Protein AF-A0A4S4MN84-F1 (afdb_monomer_lite)

Radius of gyration: 28.2 Å; chains: 1; bounding box: 74×82×72 Å

Sequence (275 aa):
MAAKYHCNLIQVYTKDFAFPNPSMNPEIPTVPGQPGLMCDAVTVDVDWTQTRKILVRHAVNQWQYLGNYQAARVRSLAVEEFSSLAQIVKDTWVEYIIDAKWDSYKALHAKIGLHERYGREASEDELNDALAANEQFLLSPEVVLAAFESGQHRRLAQDFPGWVPPPKLSAEGRKAKAEAKAKAKAKAKSKAKAKAKTKPPAPAPAVVKNEVNEDDEYAPLHPPAHRGTRNVAPNDPSEATVGVRRSCRTVKTLRRYIEIGEDGEEYRDEPMEVE

Foldseek 3Di:
DDDDDPPPPPPPPPVQEDEDECLQFVFPDPAAPDDGDDDDPFDDPRPLQDWHFYWYDPDVVDIDTRDTDRGDDDFHQDLVRLVPDDVSNLLVNLVCLLPDPDLRSVLVLLQLQVCVVPVDGDDPVSSVVCVVVVDDRPDDSVSSSVCSNVCVVVVVRPPDPPDDPDPDQPPVSVVVVVVVVVVVVVVVVVVVVVPPPDDDDDDDDDDDDDDDPPDDPDDDDDDDDDDDDDDDDDDDDDDDDDDDDDDDDDDDDDDDDDPPDPDDDDDDDDDDDDD

Structure (mmCIF, N/CA/C/O backbone):
data_AF-A0A4S4MN84-F1
#
_entry.id   AF-A0A4S4MN84-F1
#
loop_
_atom_site.group_PDB
_atom_site.id
_atom_site.type_symbol
_atom_site.label_atom_id
_atom_site.label_alt_id
_atom_site.label_comp_id
_atom_site.label_asym_id
_atom_site.label_entity_id
_atom_site.label_seq_id
_atom_site.pdbx_PDB_ins_code
_atom_site.Cartn_x
_atom_site.Cartn_y
_atom_site.Cartn_z
_atom_site.occupancy
_atom_site.B_iso_or_equiv
_atom_site.auth_seq_id
_atom_site.auth_comp_id
_atom_site.auth_asym_id
_atom_site.auth_atom_id
_atom_site.pdbx_PDB_model_num
ATOM 1 N N . MET A 1 1 ? 13.617 -25.418 13.255 1.00 31.91 1 MET A N 1
ATOM 2 C CA . MET A 1 1 ? 13.394 -24.046 13.761 1.00 31.91 1 MET A CA 1
ATOM 3 C C . MET A 1 1 ? 13.730 -23.083 12.632 1.00 31.91 1 MET A C 1
ATOM 5 O O . MET A 1 1 ? 14.903 -22.944 12.317 1.00 31.91 1 MET A O 1
ATOM 9 N N . ALA A 1 2 ? 12.727 -22.524 11.952 1.00 26.16 2 ALA A N 1
ATOM 10 C CA . ALA A 1 2 ? 12.945 -21.578 10.858 1.00 26.16 2 ALA A CA 1
ATOM 11 C C . ALA A 1 2 ? 13.310 -20.202 11.435 1.00 26.16 2 ALA A C 1
ATOM 13 O O . ALA A 1 2 ? 12.619 -19.700 12.324 1.00 26.16 2 ALA A O 1
ATOM 14 N N . ALA A 1 3 ? 14.413 -19.616 10.971 1.00 23.55 3 ALA A N 1
ATOM 15 C CA . ALA A 1 3 ? 14.821 -18.278 11.370 1.00 23.55 3 ALA A CA 1
ATOM 16 C C . ALA A 1 3 ? 13.809 -17.257 10.826 1.00 23.55 3 ALA A C 1
ATOM 18 O O . ALA A 1 3 ? 13.659 -17.107 9.615 1.00 23.55 3 ALA A O 1
ATOM 19 N N . LYS A 1 4 ? 13.105 -16.556 11.723 1.00 28.23 4 LYS A N 1
ATOM 20 C CA . LYS A 1 4 ? 12.332 -15.360 11.376 1.00 28.23 4 LYS A CA 1
ATOM 21 C C . LYS A 1 4 ? 13.329 -14.241 11.070 1.00 28.23 4 LYS A C 1
ATOM 23 O O . LYS A 1 4 ? 13.980 -13.723 11.975 1.00 28.23 4 LYS A O 1
ATOM 28 N N . TYR A 1 5 ? 13.498 -13.906 9.795 1.00 26.39 5 TYR A N 1
ATOM 29 C CA . TYR A 1 5 ? 14.324 -12.774 9.390 1.00 26.39 5 TYR A CA 1
ATOM 30 C C . TYR A 1 5 ? 13.527 -11.482 9.574 1.00 26.39 5 TYR A C 1
ATOM 32 O O . TYR A 1 5 ? 12.626 -11.183 8.798 1.00 26.39 5 TYR A O 1
ATOM 40 N N . HIS A 1 6 ? 13.884 -10.696 10.588 1.00 27.23 6 HIS A N 1
ATOM 41 C CA . HIS A 1 6 ? 13.460 -9.304 10.679 1.00 27.23 6 HIS A CA 1
ATOM 42 C C . HIS A 1 6 ? 14.305 -8.477 9.703 1.00 27.23 6 HIS A C 1
ATOM 44 O O . HIS A 1 6 ? 15.442 -8.103 9.997 1.00 27.23 6 HIS A O 1
ATOM 50 N N . CYS A 1 7 ? 13.764 -8.206 8.514 1.00 29.08 7 CYS A N 1
ATOM 51 C CA . CYS A 1 7 ? 14.251 -7.109 7.685 1.00 29.08 7 CYS A CA 1
ATOM 52 C C . CYS A 1 7 ? 13.840 -5.804 8.376 1.00 29.08 7 CYS A C 1
ATOM 54 O O . CYS A 1 7 ? 12.733 -5.316 8.175 1.00 29.08 7 CYS A O 1
ATOM 56 N N . ASN A 1 8 ? 14.723 -5.244 9.203 1.00 30.28 8 ASN A N 1
ATOM 57 C CA . ASN A 1 8 ? 14.578 -3.856 9.627 1.00 30.28 8 ASN A CA 1
ATOM 58 C C . ASN A 1 8 ? 14.674 -2.989 8.367 1.00 30.28 8 ASN A C 1
ATOM 60 O O . ASN A 1 8 ? 15.743 -2.892 7.761 1.00 30.28 8 ASN A O 1
ATOM 64 N N . LEU A 1 9 ? 13.539 -2.427 7.946 1.00 35.19 9 LEU A N 1
ATOM 65 C CA . LEU A 1 9 ? 13.470 -1.410 6.906 1.00 35.19 9 LEU A CA 1
ATOM 66 C C . LEU A 1 9 ? 14.395 -0.269 7.352 1.00 35.19 9 LEU A C 1
ATOM 68 O O . LEU A 1 9 ? 14.110 0.417 8.333 1.00 35.19 9 LEU A O 1
ATOM 72 N N . ILE A 1 10 ? 15.527 -0.087 6.674 1.00 29.41 10 ILE A N 1
ATOM 73 C CA . ILE A 1 10 ? 16.305 1.145 6.785 1.00 29.41 10 ILE A CA 1
ATOM 74 C C . ILE A 1 10 ? 15.416 2.232 6.169 1.00 29.41 10 ILE A C 1
ATOM 76 O O . ILE A 1 10 ? 15.403 2.425 4.958 1.00 29.41 10 ILE A O 1
ATOM 80 N N . GLN A 1 11 ? 14.598 2.886 6.995 1.00 40.44 11 GLN A N 1
ATOM 81 C CA . GLN A 1 11 ? 13.857 4.087 6.618 1.00 40.44 11 GLN A CA 1
ATOM 82 C C . GLN A 1 11 ? 14.821 5.268 6.660 1.00 40.44 11 GLN A C 1
ATOM 84 O O . GLN A 1 11 ? 14.781 6.108 7.554 1.00 40.44 11 GLN A O 1
ATOM 89 N N . VAL A 1 12 ? 15.728 5.324 5.688 1.00 38.25 12 VAL A N 1
ATOM 90 C CA . VAL A 1 12 ? 16.281 6.617 5.300 1.00 38.25 12 VAL A CA 1
ATOM 91 C C . VAL A 1 12 ? 15.158 7.279 4.512 1.00 38.25 12 VAL A C 1
ATOM 93 O O . VAL A 1 12 ? 14.769 6.788 3.453 1.00 38.25 12 VAL A O 1
ATOM 96 N N . TYR A 1 13 ? 14.586 8.353 5.056 1.00 50.44 13 TYR A N 1
ATOM 97 C CA . TYR A 1 13 ? 13.579 9.172 4.379 1.00 50.44 13 TYR A CA 1
ATOM 98 C C . TYR A 1 13 ? 14.232 9.971 3.247 1.00 50.44 13 TYR A C 1
ATOM 100 O O . TYR A 1 13 ? 14.277 11.199 3.264 1.00 50.44 13 TYR A O 1
ATOM 108 N N . THR A 1 14 ? 14.772 9.287 2.244 1.00 70.81 14 THR A N 1
ATOM 109 C CA . THR A 1 14 ? 15.099 9.941 0.987 1.00 70.81 14 THR A CA 1
ATOM 110 C C . THR A 1 14 ? 13.775 10.164 0.266 1.00 70.81 14 THR A C 1
ATOM 112 O O . THR A 1 14 ? 13.228 9.229 -0.319 1.00 70.81 14 THR A O 1
ATOM 115 N N . LYS A 1 15 ? 13.239 11.389 0.347 1.00 76.88 15 LYS A N 1
ATOM 116 C CA . LYS A 1 15 ? 11.962 11.798 -0.276 1.00 76.88 15 LYS A CA 1
ATOM 117 C C . LYS A 1 15 ? 11.860 11.412 -1.762 1.00 76.88 15 LYS A C 1
ATOM 119 O O . LYS A 1 15 ? 10.760 11.250 -2.280 1.00 76.88 15 LYS A O 1
ATOM 124 N N . ASP A 1 16 ? 13.004 11.202 -2.410 1.00 89.38 16 ASP A N 1
ATOM 125 C CA . ASP A 1 16 ? 13.115 10.905 -3.833 1.00 89.38 16 ASP A CA 1
ATOM 126 C C . ASP A 1 16 ? 13.125 9.415 -4.191 1.00 89.38 16 ASP A C 1
ATOM 128 O O . ASP A 1 16 ? 13.117 9.108 -5.377 1.00 89.38 16 ASP A O 1
ATOM 132 N N . PHE A 1 17 ? 13.172 8.477 -3.238 1.00 92.00 17 PHE A N 1
ATOM 133 C CA . PHE A 1 17 ? 13.297 7.046 -3.551 1.00 92.00 17 PHE A CA 1
ATOM 134 C C . PHE A 1 17 ? 12.038 6.272 -3.167 1.00 92.00 17 PHE A C 1
ATOM 136 O O . PHE A 1 17 ? 11.470 6.467 -2.095 1.00 92.00 17 PHE A O 1
ATOM 143 N N . ALA A 1 18 ? 11.633 5.342 -4.029 1.00 91.75 18 ALA A N 1
ATOM 144 C CA . ALA A 1 18 ? 10.600 4.361 -3.728 1.00 91.75 18 ALA A CA 1
ATOM 145 C C . ALA A 1 18 ? 11.124 2.939 -3.958 1.00 91.75 18 ALA A C 1
ATOM 147 O O . ALA A 1 18 ? 11.812 2.650 -4.940 1.00 91.75 18 ALA A O 1
ATOM 148 N N . PHE A 1 19 ? 10.767 2.059 -3.021 1.00 93.94 19 PHE A N 1
ATOM 149 C CA . PHE A 1 19 ? 11.276 0.694 -2.905 1.00 93.94 19 PHE A CA 1
ATOM 150 C C . PHE A 1 19 ? 10.129 -0.322 -2.991 1.00 93.94 19 PHE A C 1
ATOM 152 O O . PHE A 1 19 ? 9.821 -0.984 -1.996 1.00 93.94 19 PHE A O 1
ATOM 159 N N . PRO A 1 20 ? 9.427 -0.419 -4.133 1.00 92.69 20 PRO A N 1
ATOM 160 C CA . PRO A 1 20 ? 8.283 -1.308 -4.235 1.00 92.69 20 PRO A CA 1
ATOM 161 C C . PRO A 1 20 ? 8.711 -2.776 -4.099 1.00 92.69 20 PRO A C 1
ATOM 163 O O . PRO A 1 20 ? 9.745 -3.204 -4.620 1.00 92.69 20 PRO A O 1
ATOM 166 N N . ASN A 1 21 ? 7.885 -3.554 -3.401 1.00 91.06 21 ASN A N 1
ATOM 167 C CA . ASN A 1 21 ? 8.078 -4.988 -3.227 1.00 91.06 21 ASN A CA 1
ATOM 168 C C . ASN A 1 21 ? 7.288 -5.762 -4.306 1.00 91.06 21 ASN A C 1
ATOM 170 O O . ASN A 1 21 ? 6.054 -5.690 -4.279 1.00 91.06 21 ASN A O 1
ATOM 174 N N . PRO A 1 22 ? 7.946 -6.521 -5.210 1.00 93.06 22 PRO A N 1
ATOM 175 C CA . PRO A 1 22 ? 7.254 -7.298 -6.243 1.00 93.06 22 PRO A CA 1
ATOM 176 C C . PRO A 1 22 ? 6.250 -8.313 -5.689 1.00 93.06 22 PRO A C 1
ATOM 178 O O . PRO A 1 22 ? 5.241 -8.582 -6.332 1.00 93.06 22 PRO A O 1
ATOM 181 N N . SER A 1 23 ? 6.486 -8.850 -4.485 1.00 91.62 23 SER A N 1
ATOM 182 C CA . SER A 1 23 ? 5.561 -9.799 -3.848 1.00 91.62 23 SER A CA 1
ATOM 183 C C . SER A 1 23 ? 4.226 -9.163 -3.455 1.00 91.62 23 SER A C 1
ATOM 185 O O . SER A 1 23 ? 3.220 -9.856 -3.375 1.00 91.62 23 SER A O 1
ATOM 187 N N . MET A 1 24 ? 4.211 -7.849 -3.215 1.00 90.62 24 MET A N 1
ATOM 188 C CA . MET A 1 24 ? 2.994 -7.090 -2.910 1.00 90.62 24 MET A CA 1
ATOM 189 C C . MET A 1 24 ? 2.412 -6.418 -4.153 1.00 90.62 24 MET A C 1
ATOM 191 O O . MET A 1 24 ? 1.208 -6.225 -4.246 1.00 90.62 24 MET A O 1
ATOM 195 N N . ASN A 1 25 ? 3.258 -6.026 -5.099 1.00 94.06 25 ASN A N 1
ATOM 196 C CA . ASN A 1 25 ? 2.852 -5.281 -6.280 1.00 94.06 25 ASN A CA 1
ATOM 197 C C . ASN A 1 25 ? 3.367 -6.019 -7.520 1.00 94.06 25 ASN A C 1
ATOM 199 O O . ASN A 1 25 ? 4.469 -5.724 -7.984 1.00 94.06 25 ASN A O 1
ATOM 203 N N . PRO A 1 26 ? 2.606 -6.991 -8.055 1.00 94.31 26 PRO A N 1
ATOM 204 C CA . PRO A 1 26 ? 3.069 -7.822 -9.167 1.00 94.31 26 PRO A CA 1
ATOM 205 C C . PRO A 1 26 ? 3.243 -7.033 -10.474 1.00 94.31 26 PRO A C 1
ATOM 207 O O . PRO A 1 26 ? 4.032 -7.419 -11.330 1.00 94.31 26 PRO A O 1
ATOM 210 N N . GLU A 1 27 ? 2.546 -5.903 -10.608 1.00 95.00 27 GLU A N 1
ATOM 211 C CA . GLU A 1 27 ? 2.532 -5.054 -11.806 1.00 95.00 27 GLU A CA 1
ATOM 212 C C . GLU A 1 27 ? 3.582 -3.927 -11.770 1.00 95.00 27 GLU A C 1
ATOM 214 O O . GLU A 1 27 ? 3.462 -2.931 -12.487 1.00 95.00 27 GLU A O 1
ATOM 219 N N . ILE A 1 28 ? 4.611 -4.029 -10.922 1.00 94.88 28 ILE A N 1
ATOM 220 C CA . ILE A 1 28 ? 5.694 -3.035 -10.885 1.00 94.88 28 ILE A CA 1
ATOM 221 C C . ILE A 1 28 ? 6.588 -3.136 -12.129 1.00 94.88 28 ILE A C 1
ATOM 223 O O . ILE A 1 28 ? 6.673 -4.198 -12.754 1.00 94.88 28 ILE A O 1
ATOM 227 N N . PRO A 1 29 ? 7.302 -2.056 -12.503 1.00 96.19 29 PRO A N 1
ATOM 228 C CA . PRO A 1 29 ? 8.256 -2.118 -13.602 1.00 96.19 29 PRO A CA 1
ATOM 229 C C . PRO A 1 29 ? 9.296 -3.216 -13.351 1.00 96.19 29 PRO A C 1
ATOM 231 O O . PRO A 1 29 ? 9.847 -3.308 -12.258 1.00 96.19 29 PRO A O 1
ATOM 234 N N . THR A 1 30 ? 9.594 -4.030 -14.365 1.00 95.38 30 THR A N 1
ATOM 235 C CA . THR A 1 30 ? 10.667 -5.046 -14.295 1.00 95.38 30 THR A CA 1
ATOM 236 C C . THR A 1 30 ? 11.868 -4.677 -15.157 1.00 95.38 30 THR A C 1
ATOM 238 O O . THR A 1 30 ? 12.959 -5.215 -14.980 1.00 95.38 30 THR A O 1
ATOM 241 N N . VAL A 1 31 ? 11.693 -3.732 -16.085 1.00 96.25 31 VAL A N 1
ATOM 242 C CA . VAL A 1 31 ? 12.767 -3.177 -16.911 1.00 96.25 31 VAL A CA 1
ATOM 243 C C . VAL A 1 31 ? 12.720 -1.647 -16.912 1.00 96.25 31 VAL A C 1
ATOM 245 O O . VAL A 1 31 ? 11.634 -1.070 -16.803 1.00 96.25 31 VAL A O 1
ATOM 248 N N . PRO A 1 32 ? 13.866 -0.962 -17.084 1.00 97.25 32 PRO A N 1
ATOM 249 C CA . PRO A 1 32 ? 13.890 0.495 -17.144 1.00 97.25 32 PRO A CA 1
ATOM 250 C C . PRO A 1 32 ? 12.972 1.075 -18.230 1.00 97.25 32 PRO A C 1
ATOM 252 O O . PRO A 1 32 ? 12.987 0.627 -19.381 1.00 97.25 32 PRO A O 1
ATOM 255 N N . GLY A 1 33 ? 12.179 2.083 -17.858 1.00 94.00 33 GLY A N 1
ATOM 256 C CA . GLY A 1 33 ? 11.200 2.754 -18.718 1.00 94.00 33 GLY A CA 1
ATOM 257 C C . GLY A 1 33 ? 9.876 2.004 -18.921 1.00 94.00 33 GLY A C 1
ATOM 258 O O . GLY A 1 33 ? 9.040 2.463 -19.701 1.00 94.00 33 GLY A O 1
ATOM 259 N N . GLN A 1 34 ? 9.665 0.854 -18.272 1.00 95.56 34 GLN A N 1
ATOM 260 C CA . GLN A 1 34 ? 8.376 0.159 -18.294 1.00 95.56 34 GLN A CA 1
ATOM 261 C C . GLN A 1 34 ? 7.403 0.835 -17.316 1.00 95.56 34 GLN A C 1
ATOM 263 O O . GLN A 1 34 ? 7.782 1.058 -16.173 1.00 95.56 34 GLN A O 1
ATOM 268 N N . PRO A 1 35 ? 6.153 1.143 -17.706 1.00 95.75 35 PRO A N 1
ATOM 269 C CA . PRO A 1 35 ? 5.158 1.595 -16.738 1.00 95.75 35 PRO A CA 1
ATOM 270 C C . PRO A 1 35 ? 4.824 0.466 -15.756 1.00 95.75 35 PRO A C 1
ATOM 272 O O . PRO A 1 35 ? 4.914 -0.710 -16.108 1.00 95.75 35 PRO A O 1
ATOM 275 N N . GLY A 1 36 ? 4.389 0.820 -14.554 1.00 94.69 36 GLY A N 1
ATOM 276 C CA . GLY A 1 36 ? 3.904 -0.154 -13.586 1.00 94.69 36 GLY A CA 1
ATOM 277 C C . GLY A 1 36 ? 2.906 0.455 -12.618 1.00 94.69 36 GLY A C 1
ATOM 278 O O . GLY A 1 36 ? 2.721 1.674 -12.592 1.00 94.69 36 GLY A O 1
ATOM 279 N N . LEU A 1 37 ? 2.254 -0.410 -11.851 1.00 94.00 37 LEU A N 1
ATOM 280 C CA . LEU A 1 37 ? 1.257 -0.040 -10.858 1.00 94.00 37 LEU A CA 1
ATOM 281 C C . LEU A 1 37 ? 1.803 -0.316 -9.457 1.00 94.00 37 LEU A C 1
ATOM 283 O O . LEU A 1 37 ? 2.294 -1.406 -9.168 1.00 94.00 37 LEU A O 1
ATOM 287 N N . MET A 1 38 ? 1.697 0.686 -8.590 1.00 92.38 38 MET A N 1
ATOM 288 C CA . MET A 1 38 ? 1.972 0.562 -7.165 1.00 92.38 38 MET A CA 1
ATOM 289 C C . MET A 1 38 ? 0.662 0.817 -6.433 1.00 92.38 38 MET A C 1
ATOM 291 O O . MET A 1 38 ? 0.110 1.913 -6.511 1.00 92.38 38 MET A O 1
ATOM 295 N N . CYS A 1 39 ? 0.148 -0.219 -5.789 1.00 91.56 39 CYS A N 1
ATOM 296 C CA . CYS A 1 39 ? -1.063 -0.153 -4.999 1.00 91.56 39 CYS A CA 1
ATOM 297 C C . CYS A 1 39 ? -0.677 0.114 -3.536 1.00 91.56 39 CYS A C 1
ATOM 299 O O . CYS A 1 39 ? 0.300 -0.441 -3.030 1.00 91.56 39 CYS A O 1
ATOM 301 N N . ASP A 1 40 ? -1.454 0.963 -2.871 1.00 90.50 40 ASP A N 1
ATOM 302 C CA . ASP A 1 40 ? -1.351 1.239 -1.438 1.00 90.50 40 ASP A CA 1
ATOM 303 C C . ASP A 1 40 ? -2.743 1.083 -0.816 1.00 90.50 40 ASP A C 1
ATOM 305 O O . ASP A 1 40 ? -3.756 1.351 -1.472 1.00 90.50 40 ASP A O 1
ATOM 309 N N . ALA A 1 41 ? -2.794 0.620 0.429 1.00 90.25 41 ALA A N 1
ATOM 310 C CA . ALA A 1 41 ? -4.033 0.480 1.183 1.00 90.25 41 ALA A CA 1
ATOM 311 C C . ALA A 1 41 ? -4.523 1.829 1.721 1.00 90.25 41 ALA A C 1
ATOM 313 O O . ALA A 1 41 ? -5.718 1.993 1.975 1.00 90.25 41 ALA A O 1
ATOM 314 N N . VAL A 1 42 ? -3.616 2.798 1.887 1.00 89.19 42 VAL A N 1
ATOM 315 C CA . VAL A 1 42 ? -3.947 4.115 2.426 1.00 89.19 42 VAL A CA 1
ATOM 316 C C . VAL A 1 42 ? -3.572 5.212 1.441 1.00 89.19 42 VAL A C 1
ATOM 318 O O . VAL A 1 42 ? -2.484 5.237 0.873 1.00 89.19 42 VAL A O 1
ATOM 321 N N . THR A 1 43 ? -4.482 6.164 1.248 1.00 81.38 43 THR A N 1
ATOM 322 C CA . THR A 1 43 ? -4.187 7.391 0.512 1.00 81.38 43 THR A CA 1
ATOM 323 C C . THR A 1 43 ? -3.366 8.310 1.402 1.00 81.38 43 THR A C 1
ATOM 325 O O . THR A 1 43 ? -3.893 8.909 2.337 1.00 81.38 43 THR A O 1
ATOM 328 N N . VAL A 1 44 ? -2.072 8.410 1.122 1.00 79.19 44 VAL A N 1
ATOM 329 C CA . VAL A 1 44 ? -1.215 9.448 1.695 1.00 79.19 44 VAL A CA 1
ATOM 330 C C . VAL A 1 44 ? -1.217 10.638 0.740 1.00 79.19 44 VAL A C 1
ATOM 332 O O . VAL A 1 44 ? -1.147 10.442 -0.478 1.00 79.19 44 VAL A O 1
ATOM 335 N N . ASP A 1 45 ? -1.277 11.856 1.283 1.00 79.88 45 ASP A N 1
ATOM 336 C CA . ASP A 1 45 ? -1.076 13.102 0.535 1.00 79.88 45 ASP A CA 1
ATOM 337 C C . ASP A 1 45 ? 0.380 13.191 0.074 1.00 79.88 45 ASP A C 1
ATOM 339 O O . ASP A 1 45 ? 1.247 13.841 0.655 1.00 79.88 45 ASP A O 1
ATOM 343 N N . VAL A 1 46 ? 0.665 12.425 -0.966 1.00 78.69 46 VAL A N 1
ATOM 344 C CA . VAL A 1 46 ? 1.938 12.396 -1.652 1.00 78.69 46 VAL A CA 1
ATOM 345 C C . VAL A 1 46 ? 1.884 13.417 -2.772 1.00 78.69 46 VAL A C 1
ATOM 347 O O . VAL A 1 46 ? 0.942 13.435 -3.561 1.00 78.69 46 VAL A O 1
ATOM 350 N N . ASP A 1 47 ? 2.930 14.232 -2.884 1.00 84.25 47 ASP A N 1
ATOM 351 C CA . ASP A 1 47 ? 3.136 15.036 -4.079 1.00 84.25 47 ASP A CA 1
ATOM 352 C C . ASP A 1 47 ? 3.437 14.116 -5.275 1.00 84.25 47 ASP A C 1
ATOM 354 O O . ASP A 1 47 ? 4.556 13.631 -5.467 1.00 84.25 47 ASP A O 1
ATOM 358 N N . TRP A 1 48 ? 2.398 13.838 -6.063 1.00 80.25 48 TRP A N 1
ATOM 359 C CA . TRP A 1 48 ? 2.475 13.022 -7.275 1.00 80.25 48 TRP A CA 1
ATOM 360 C C . TRP A 1 48 ? 3.221 13.733 -8.414 1.00 80.25 48 TRP A C 1
ATOM 362 O O . TRP A 1 48 ? 3.591 13.090 -9.392 1.00 80.25 48 TRP A O 1
ATOM 372 N N . THR A 1 49 ? 3.475 15.043 -8.313 1.00 85.44 49 THR A N 1
ATOM 373 C CA . THR A 1 49 ? 4.206 15.778 -9.357 1.00 85.44 49 THR A CA 1
ATOM 374 C C . THR A 1 49 ? 5.706 15.488 -9.329 1.00 85.44 49 THR A C 1
ATOM 376 O O . THR A 1 49 ? 6.375 15.604 -10.361 1.00 85.44 49 THR A O 1
ATOM 379 N N . GLN A 1 50 ? 6.228 15.042 -8.183 1.00 89.31 50 GLN A N 1
ATOM 380 C CA . GLN A 1 50 ? 7.644 14.773 -7.995 1.00 89.31 50 GLN A CA 1
ATOM 381 C C . GLN A 1 50 ? 8.084 13.495 -8.720 1.00 89.31 50 GLN A C 1
ATOM 383 O O . GLN A 1 50 ? 7.479 12.425 -8.617 1.00 89.31 50 GLN A O 1
ATOM 388 N N . THR A 1 51 ? 9.202 13.601 -9.436 1.00 94.00 51 THR A N 1
ATOM 389 C CA . THR A 1 51 ? 9.876 12.444 -10.029 1.00 94.00 51 THR A CA 1
ATOM 390 C C . THR A 1 51 ? 10.580 11.639 -8.939 1.00 94.00 51 THR A C 1
ATOM 392 O O . THR A 1 51 ? 11.331 12.199 -8.145 1.00 94.00 51 THR A O 1
ATOM 395 N N . ARG A 1 52 ? 10.370 10.321 -8.915 1.00 93.88 52 ARG A N 1
ATOM 396 C CA . ARG A 1 52 ? 10.940 9.399 -7.925 1.00 93.88 52 ARG A CA 1
ATOM 397 C C . ARG A 1 52 ? 11.875 8.380 -8.568 1.00 93.88 52 ARG A C 1
ATOM 399 O O . ARG A 1 52 ? 11.584 7.825 -9.625 1.00 93.88 52 ARG A O 1
ATOM 406 N N . LYS A 1 53 ? 12.980 8.091 -7.893 1.00 95.81 53 LYS A N 1
ATOM 407 C CA . LYS A 1 53 ? 13.919 7.010 -8.192 1.00 95.81 53 LYS A CA 1
ATOM 408 C C . LYS A 1 53 ? 13.312 5.686 -7.737 1.00 95.81 53 LYS A C 1
ATOM 410 O O . LYS A 1 53 ? 13.077 5.485 -6.547 1.00 95.81 53 LYS A O 1
ATOM 415 N N . ILE A 1 54 ? 13.062 4.779 -8.675 1.00 95.88 54 ILE A N 1
ATOM 416 C CA . ILE A 1 54 ? 12.485 3.463 -8.373 1.00 95.88 54 ILE A CA 1
ATOM 417 C C . ILE A 1 54 ? 13.596 2.424 -8.254 1.00 95.88 54 ILE A C 1
ATOM 419 O O . ILE A 1 54 ? 14.343 2.195 -9.212 1.00 95.88 54 ILE A O 1
ATOM 423 N N . LEU A 1 55 ? 13.688 1.785 -7.085 1.00 96.50 55 LEU A N 1
ATOM 424 C CA . LEU A 1 55 ? 14.573 0.649 -6.836 1.00 96.50 55 LEU A CA 1
ATOM 425 C C . LEU A 1 55 ? 13.730 -0.582 -6.524 1.00 96.50 55 LEU A C 1
ATOM 427 O O . LEU A 1 55 ? 13.077 -0.653 -5.487 1.00 96.50 55 LEU A O 1
ATOM 431 N N . VAL A 1 56 ? 13.764 -1.567 -7.413 1.00 95.44 56 VAL A N 1
ATOM 432 C CA . VAL A 1 56 ? 13.019 -2.817 -7.244 1.00 95.44 56 VAL A CA 1
ATOM 433 C C . VAL A 1 56 ? 13.925 -3.873 -6.638 1.00 95.44 56 VAL A C 1
ATOM 435 O O . VAL A 1 56 ? 15.078 -4.040 -7.042 1.00 95.44 56 VAL A O 1
ATOM 438 N N . ARG A 1 57 ? 13.403 -4.604 -5.657 1.00 94.00 57 ARG A N 1
ATOM 439 C CA . ARG A 1 57 ? 14.103 -5.743 -5.071 1.00 94.00 57 ARG A CA 1
ATOM 440 C C . ARG A 1 57 ? 13.967 -6.964 -5.980 1.00 94.00 57 ARG A C 1
ATOM 442 O O . ARG A 1 57 ? 12.853 -7.407 -6.230 1.00 94.00 57 ARG A O 1
ATOM 449 N N . HIS A 1 58 ? 15.087 -7.542 -6.408 1.00 89.94 58 HIS A N 1
ATOM 450 C CA . HIS A 1 58 ? 15.104 -8.805 -7.164 1.00 89.94 58 HIS A CA 1
ATOM 451 C C . HIS A 1 58 ? 15.353 -10.014 -6.264 1.00 89.94 58 HIS A C 1
ATOM 453 O O . HIS A 1 58 ? 14.770 -11.074 -6.466 1.00 89.94 58 HIS A O 1
ATOM 459 N N . ALA A 1 59 ? 16.207 -9.849 -5.253 1.00 90.12 59 ALA A N 1
ATOM 460 C CA . ALA A 1 59 ? 16.534 -10.893 -4.291 1.00 90.12 59 ALA A CA 1
ATOM 461 C C . ALA A 1 59 ? 16.902 -10.287 -2.928 1.00 90.12 59 ALA A C 1
ATOM 463 O O . ALA A 1 59 ? 16.802 -9.079 -2.687 1.00 90.12 59 ALA A O 1
ATOM 464 N N . VAL A 1 60 ? 17.313 -11.128 -1.980 1.00 88.19 60 VAL A N 1
ATOM 465 C CA . VAL A 1 60 ? 17.860 -10.660 -0.700 1.00 88.19 60 VAL A CA 1
ATOM 466 C C . VAL A 1 60 ? 19.148 -9.874 -0.966 1.00 88.19 60 VAL A C 1
ATOM 468 O O . VAL A 1 60 ? 20.076 -10.395 -1.570 1.00 88.19 60 VAL A O 1
ATOM 471 N N . ASN A 1 61 ? 19.196 -8.615 -0.517 1.00 88.75 61 ASN A N 1
ATOM 472 C CA . ASN A 1 61 ? 20.308 -7.676 -0.735 1.00 88.75 61 ASN A CA 1
ATOM 473 C C . ASN A 1 61 ? 20.622 -7.346 -2.209 1.00 88.75 61 ASN A C 1
ATOM 475 O O . ASN A 1 61 ? 21.691 -6.812 -2.486 1.00 88.75 61 ASN A O 1
ATOM 479 N N . GLN A 1 62 ? 19.710 -7.623 -3.144 1.00 93.81 62 GLN A N 1
ATOM 480 C CA . GLN A 1 62 ? 19.866 -7.246 -4.550 1.00 93.81 62 GLN A CA 1
ATOM 481 C C . GLN A 1 62 ? 18.739 -6.307 -4.964 1.00 93.81 62 GLN A C 1
ATOM 483 O O . GLN A 1 62 ? 17.566 -6.693 -5.005 1.00 93.81 62 GLN A O 1
ATOM 488 N N . TRP A 1 63 ? 19.126 -5.076 -5.277 1.00 95.44 63 TRP A N 1
ATOM 489 C CA . TRP A 1 63 ? 18.240 -4.006 -5.712 1.00 95.44 63 TRP A CA 1
ATOM 490 C C . TRP A 1 63 ? 18.654 -3.548 -7.102 1.00 95.44 63 TRP A C 1
ATOM 492 O O . TRP A 1 63 ? 19.844 -3.399 -7.376 1.00 95.44 63 TRP A O 1
ATOM 502 N N . GLN A 1 64 ? 17.675 -3.311 -7.968 1.00 96.12 64 GLN A N 1
ATOM 503 C CA . GLN A 1 64 ? 17.901 -2.768 -9.297 1.00 96.12 64 GLN A CA 1
ATOM 504 C C . GLN A 1 64 ? 17.257 -1.392 -9.396 1.00 96.12 64 GLN A C 1
ATOM 506 O O . GLN A 1 64 ? 16.053 -1.233 -9.198 1.00 96.12 64 GLN A O 1
ATOM 511 N N . TYR A 1 65 ? 18.065 -0.396 -9.743 1.00 97.12 65 TYR A N 1
ATOM 512 C CA . TYR A 1 65 ? 17.564 0.913 -10.125 1.00 97.12 65 TYR A CA 1
ATOM 513 C C . TYR A 1 65 ? 16.933 0.838 -11.520 1.00 97.12 65 TYR A C 1
ATOM 515 O O . TYR A 1 65 ? 17.589 0.449 -12.489 1.00 97.12 65 TYR A O 1
ATOM 523 N N . LEU A 1 66 ? 15.654 1.197 -11.625 1.00 96.88 66 LEU A N 1
ATOM 524 C CA . LEU A 1 66 ? 14.902 1.141 -12.883 1.00 96.88 66 LEU A CA 1
ATOM 525 C C . LEU A 1 66 ? 14.726 2.505 -13.551 1.00 96.88 66 LEU A C 1
ATOM 527 O O . LEU A 1 66 ? 14.211 2.569 -14.668 1.00 96.88 66 LEU A O 1
ATOM 531 N N . GLY A 1 67 ? 15.145 3.583 -12.891 1.00 97.06 67 GLY A N 1
ATOM 532 C CA . GLY A 1 67 ? 15.080 4.937 -13.421 1.00 97.06 67 GLY A CA 1
ATOM 533 C C . GLY A 1 67 ? 14.259 5.899 -12.570 1.00 97.06 67 GLY A C 1
ATOM 534 O O . GLY A 1 67 ? 13.828 5.594 -11.456 1.00 97.06 67 GLY A O 1
ATOM 535 N N . ASN A 1 68 ? 14.055 7.072 -13.157 1.00 97.12 68 ASN A N 1
ATOM 536 C CA . ASN A 1 68 ? 13.284 8.183 -12.626 1.00 97.12 68 ASN A CA 1
ATOM 537 C C . ASN A 1 68 ? 11.860 8.116 -13.193 1.00 97.12 68 ASN A C 1
ATOM 539 O O . ASN A 1 68 ? 11.681 8.219 -14.407 1.00 97.12 68 ASN A O 1
ATOM 543 N N . TYR A 1 69 ? 10.863 7.934 -12.332 1.00 95.62 69 TYR A N 1
ATOM 544 C CA . TYR A 1 69 ? 9.459 7.795 -12.708 1.00 95.62 69 TYR A CA 1
ATOM 545 C C . TYR A 1 69 ? 8.641 8.953 -12.161 1.00 95.62 69 TYR A C 1
ATOM 547 O O . TYR A 1 69 ? 8.790 9.338 -11.004 1.00 95.62 69 TYR A O 1
ATOM 555 N N . GLN A 1 70 ? 7.734 9.469 -12.982 1.00 94.06 70 GLN A N 1
ATOM 556 C CA . GLN A 1 70 ? 6.662 10.331 -12.512 1.00 94.06 70 GLN A CA 1
ATOM 557 C C . GLN A 1 70 ? 5.482 9.449 -12.110 1.00 94.06 70 GLN A C 1
ATOM 559 O O . GLN A 1 70 ? 5.050 8.594 -12.888 1.00 94.06 70 GLN A O 1
ATOM 564 N N . ALA A 1 71 ? 4.994 9.622 -10.887 1.00 91.31 71 ALA A N 1
ATOM 565 C CA . ALA A 1 71 ? 3.827 8.897 -10.419 1.00 91.31 71 ALA A CA 1
ATOM 566 C C . ALA A 1 71 ? 2.556 9.646 -10.844 1.00 91.31 71 ALA A C 1
ATOM 568 O O . ALA A 1 71 ? 2.524 10.869 -10.899 1.00 91.31 71 ALA A O 1
ATOM 569 N N . ALA A 1 72 ? 1.497 8.913 -11.157 1.00 90.25 72 ALA A N 1
ATOM 570 C CA . ALA A 1 72 ? 0.192 9.492 -11.441 1.00 90.25 72 ALA A CA 1
ATOM 571 C C . ALA A 1 72 ? -0.850 8.723 -10.638 1.00 90.25 72 ALA A C 1
ATOM 573 O O . ALA A 1 72 ? -0.790 7.493 -10.569 1.00 90.25 72 ALA A O 1
ATOM 574 N N . ARG A 1 73 ? -1.805 9.437 -10.033 1.00 88.00 73 ARG A N 1
ATOM 575 C CA . ARG A 1 73 ? -2.913 8.794 -9.328 1.00 88.00 73 ARG A CA 1
ATOM 576 C C . ARG A 1 73 ? -3.793 8.071 -10.347 1.00 88.00 73 ARG A C 1
ATOM 578 O O . ARG A 1 73 ? -4.233 8.654 -11.336 1.00 88.00 73 ARG A O 1
ATOM 585 N N . VAL A 1 74 ? -4.029 6.793 -10.091 1.00 88.69 74 VAL A N 1
ATOM 586 C CA . VAL A 1 74 ? -4.912 5.928 -10.878 1.00 88.69 74 VAL A CA 1
ATOM 587 C C . VAL A 1 74 ? -6.170 5.647 -10.054 1.00 88.69 74 VAL A C 1
ATOM 589 O O . VAL A 1 74 ? -6.183 5.872 -8.841 1.00 88.69 74 VAL A O 1
ATOM 592 N N . ARG A 1 75 ? -7.246 5.185 -10.703 1.00 87.94 75 ARG A N 1
ATOM 593 C CA . ARG A 1 75 ? -8.429 4.698 -9.985 1.00 87.94 75 ARG A CA 1
ATOM 594 C C . ARG A 1 75 ? -8.033 3.596 -9.000 1.00 87.94 75 ARG A C 1
ATOM 596 O O . ARG A 1 75 ? -7.150 2.790 -9.296 1.00 87.94 75 ARG A O 1
ATOM 603 N N . SER A 1 76 ? -8.710 3.537 -7.862 1.00 87.50 76 SER A N 1
ATOM 604 C CA . SER A 1 76 ? -8.521 2.434 -6.924 1.00 87.50 76 SER A CA 1
ATOM 605 C C . SER A 1 76 ? -8.924 1.104 -7.564 1.00 87.50 76 SER A C 1
ATOM 607 O O . SER A 1 76 ? -9.758 1.053 -8.479 1.00 87.50 76 SER A O 1
ATOM 609 N N . LEU A 1 77 ? -8.324 0.029 -7.060 1.00 89.50 77 LEU A N 1
ATOM 610 C CA . LEU A 1 77 ? -8.637 -1.328 -7.479 1.00 89.50 77 LEU A CA 1
ATOM 611 C C . LEU A 1 77 ? -10.116 -1.627 -7.190 1.00 89.50 77 LEU A C 1
ATOM 613 O O . LEU A 1 77 ? -10.620 -1.335 -6.103 1.00 89.50 77 LEU A O 1
ATOM 617 N N . ALA A 1 78 ? -10.831 -2.166 -8.174 1.00 90.56 78 ALA A N 1
ATOM 618 C CA . ALA A 1 78 ? -12.189 -2.639 -7.955 1.00 90.56 78 ALA A CA 1
ATOM 619 C C . ALA A 1 78 ? -12.173 -3.900 -7.080 1.00 90.56 78 ALA A C 1
ATOM 621 O O . ALA A 1 78 ? -11.180 -4.621 -7.033 1.00 90.56 78 ALA A O 1
ATOM 622 N N . VAL A 1 79 ? -13.301 -4.196 -6.433 1.00 92.44 79 VAL A N 1
ATOM 623 C CA . VAL A 1 79 ? -13.452 -5.395 -5.592 1.00 92.44 79 VAL A CA 1
ATOM 624 C C . VAL A 1 79 ? -13.123 -6.661 -6.380 1.00 92.44 79 VAL A C 1
ATOM 626 O O . VAL A 1 79 ? -12.303 -7.457 -5.951 1.00 92.44 79 VAL A O 1
ATOM 629 N N . GLU A 1 80 ? -13.674 -6.789 -7.587 1.00 92.75 80 GLU A N 1
ATOM 630 C CA . GLU A 1 80 ? -13.421 -7.921 -8.485 1.00 92.75 80 GLU A CA 1
ATOM 631 C C . GLU A 1 80 ? -11.940 -8.048 -8.863 1.00 92.75 80 GLU A C 1
ATOM 633 O O . GLU A 1 80 ? -11.398 -9.149 -8.918 1.00 92.75 80 GLU A O 1
ATOM 638 N N . GLU A 1 81 ? -11.267 -6.917 -9.090 1.00 91.94 81 GLU A N 1
ATOM 639 C CA . GLU A 1 81 ? -9.844 -6.901 -9.423 1.00 91.94 81 GLU A CA 1
ATOM 640 C C . GLU A 1 81 ? -8.996 -7.318 -8.220 1.00 91.94 81 GLU A C 1
ATOM 642 O O . GLU A 1 81 ? -8.079 -8.121 -8.381 1.00 91.94 81 GLU A O 1
ATOM 647 N N . PHE A 1 82 ? -9.333 -6.845 -7.016 1.00 93.69 82 PHE A N 1
ATOM 648 C CA . PHE A 1 82 ? -8.686 -7.280 -5.780 1.00 93.69 82 PHE A CA 1
ATOM 649 C C . PHE A 1 82 ? -8.898 -8.777 -5.544 1.00 93.69 82 PHE A C 1
ATOM 651 O O . PHE A 1 82 ? -7.933 -9.505 -5.322 1.00 93.69 82 PHE A O 1
ATOM 658 N N . SER A 1 83 ? -10.133 -9.266 -5.675 1.00 94.06 83 SER A N 1
ATOM 659 C CA . SER A 1 83 ? -10.458 -10.689 -5.547 1.00 94.06 83 SER A CA 1
ATOM 660 C C . SER A 1 83 ? -9.739 -11.556 -6.585 1.00 94.06 83 SER A C 1
ATOM 662 O O . SER A 1 83 ? -9.447 -12.715 -6.298 1.00 94.06 83 SER A O 1
ATOM 664 N N . SER A 1 84 ? -9.421 -11.004 -7.764 1.00 95.06 84 SER A N 1
ATOM 665 C CA . SER A 1 84 ? -8.664 -11.692 -8.818 1.00 95.06 84 SER A CA 1
ATOM 666 C C . SER A 1 84 ? -7.154 -11.782 -8.564 1.00 95.06 84 SER A C 1
ATOM 668 O O . SER A 1 84 ? -6.465 -12.535 -9.258 1.00 95.06 84 SER A O 1
ATOM 670 N N . LEU A 1 85 ? -6.620 -11.041 -7.584 1.00 95.06 85 LEU A N 1
ATOM 671 C CA . LEU A 1 85 ? -5.213 -11.142 -7.204 1.00 95.06 85 LEU A CA 1
ATOM 672 C C . LEU A 1 85 ? -4.903 -12.532 -6.637 1.00 95.06 85 LEU A C 1
ATOM 674 O O . LEU A 1 85 ? -5.722 -13.164 -5.967 1.00 95.06 85 LEU A O 1
ATOM 678 N N . ALA A 1 86 ? -3.675 -12.998 -6.867 1.00 96.25 86 ALA A N 1
ATOM 679 C CA . ALA A 1 86 ? -3.205 -14.251 -6.290 1.00 96.25 86 ALA A CA 1
ATOM 680 C C . ALA A 1 86 ? -3.275 -14.203 -4.754 1.00 96.25 86 ALA A C 1
ATOM 682 O O . ALA A 1 86 ? -2.901 -13.198 -4.148 1.00 96.25 86 ALA A O 1
ATOM 683 N N . GLN A 1 87 ? -3.694 -15.307 -4.123 1.00 96.50 87 GLN A N 1
ATOM 684 C CA . GLN A 1 87 ? -3.890 -15.367 -2.668 1.00 96.50 87 GLN A CA 1
ATOM 685 C C . GLN A 1 87 ? -2.637 -14.944 -1.891 1.00 96.50 87 GLN A C 1
ATOM 687 O O . GLN A 1 87 ? -2.737 -14.144 -0.974 1.00 96.50 87 GLN A O 1
ATOM 692 N N . ILE A 1 88 ? -1.450 -15.353 -2.351 1.00 96.06 88 ILE A N 1
ATOM 693 C CA . ILE A 1 88 ? -0.175 -14.961 -1.736 1.00 96.06 88 ILE A CA 1
ATOM 694 C C . ILE A 1 88 ? 0.036 -13.438 -1.686 1.00 96.06 88 ILE A C 1
ATOM 696 O O . ILE A 1 88 ? 0.605 -12.925 -0.725 1.00 96.06 88 ILE A O 1
ATOM 700 N N . VAL A 1 89 ? -0.437 -12.701 -2.698 1.00 95.69 89 VAL A N 1
ATOM 701 C CA . VAL A 1 89 ? -0.345 -11.234 -2.736 1.00 95.69 89 VAL A CA 1
ATOM 702 C C . VAL A 1 89 ? -1.304 -10.640 -1.708 1.00 95.69 89 VAL A C 1
ATOM 704 O O . VAL A 1 89 ? -0.902 -9.757 -0.954 1.00 95.69 89 VAL A O 1
ATOM 707 N N . LYS A 1 90 ? -2.537 -11.160 -1.639 1.00 96.25 90 LYS A N 1
ATOM 708 C CA . LYS A 1 90 ? -3.551 -10.738 -0.662 1.00 96.25 90 LYS A CA 1
ATOM 709 C C . LYS A 1 90 ? -3.086 -10.991 0.775 1.00 96.25 90 LYS A C 1
ATOM 711 O O . LYS A 1 90 ? -3.150 -10.079 1.591 1.00 96.25 90 LYS A O 1
ATOM 716 N N . ASP A 1 91 ? -2.532 -12.167 1.056 1.00 96.62 91 ASP A N 1
ATOM 717 C CA . ASP A 1 91 ? -2.000 -12.520 2.378 1.00 96.62 91 ASP A CA 1
ATOM 718 C C . ASP A 1 91 ? -0.844 -11.589 2.773 1.00 96.62 91 ASP A C 1
ATOM 720 O O . ASP A 1 91 ? -0.843 -11.026 3.864 1.00 96.62 91 ASP A O 1
ATOM 724 N N . THR A 1 92 ? 0.091 -11.332 1.849 1.00 95.69 92 THR A N 1
ATOM 725 C CA . THR A 1 92 ? 1.210 -10.402 2.094 1.00 95.69 92 THR A CA 1
ATOM 726 C C . THR A 1 92 ? 0.709 -8.981 2.376 1.00 95.69 92 THR A C 1
ATOM 728 O O . THR A 1 92 ? 1.263 -8.275 3.218 1.00 95.69 92 THR A O 1
ATOM 731 N N . TRP A 1 93 ? -0.339 -8.541 1.673 1.00 95.50 93 TRP A N 1
ATOM 732 C CA . TRP A 1 93 ? -0.988 -7.252 1.914 1.00 95.50 93 TRP A CA 1
ATOM 733 C C . TRP A 1 93 ? -1.622 -7.174 3.295 1.00 95.50 93 TRP A C 1
ATOM 735 O O . TRP A 1 93 ? -1.412 -6.196 4.005 1.00 95.50 93 TRP A O 1
ATOM 745 N N . VAL A 1 94 ? -2.375 -8.200 3.678 1.00 96.44 94 VAL A N 1
ATOM 746 C CA . VAL A 1 94 ? -3.036 -8.286 4.981 1.00 96.44 94 VAL A CA 1
ATOM 747 C C . VAL A 1 94 ? -2.013 -8.264 6.115 1.00 96.44 94 VAL A C 1
ATOM 749 O O . VAL A 1 94 ? -2.157 -7.467 7.040 1.00 96.44 94 VAL A O 1
ATOM 752 N N . GLU A 1 95 ? -0.953 -9.073 6.019 1.00 96.19 95 GLU A N 1
ATOM 753 C CA . GLU A 1 95 ? 0.150 -9.074 6.988 1.00 96.19 95 GLU A CA 1
ATOM 754 C C . GLU A 1 95 ? 0.791 -7.687 7.098 1.00 96.19 95 GLU A C 1
ATOM 756 O O . GLU A 1 95 ? 0.948 -7.156 8.196 1.00 96.19 95 GLU A O 1
ATOM 761 N N . TYR A 1 96 ? 1.097 -7.060 5.957 1.00 94.56 96 TYR A N 1
ATOM 762 C CA . TYR A 1 96 ? 1.684 -5.724 5.932 1.00 94.56 96 TYR A CA 1
ATOM 763 C C . TYR A 1 96 ? 0.775 -4.672 6.572 1.00 94.56 96 TYR A C 1
ATOM 765 O O . TYR A 1 96 ? 1.250 -3.849 7.353 1.00 94.56 96 TYR A O 1
ATOM 773 N N . ILE A 1 97 ? -0.524 -4.696 6.258 1.00 94.62 97 ILE A N 1
ATOM 774 C CA . ILE A 1 97 ? -1.504 -3.767 6.822 1.00 94.62 97 ILE A CA 1
ATOM 775 C C . ILE A 1 97 ? -1.543 -3.921 8.339 1.00 94.62 97 ILE A C 1
ATOM 777 O O . ILE A 1 97 ? -1.493 -2.909 9.027 1.00 94.62 97 ILE A O 1
ATOM 781 N N . ILE A 1 98 ? -1.604 -5.147 8.863 1.00 96.00 98 ILE A N 1
ATOM 782 C CA . ILE A 1 98 ? -1.654 -5.413 10.309 1.00 96.00 98 ILE A CA 1
ATOM 783 C C . ILE A 1 98 ? -0.370 -4.949 11.010 1.00 96.00 98 ILE A C 1
ATOM 785 O O . ILE A 1 98 ? -0.434 -4.334 12.074 1.00 96.00 98 ILE A O 1
ATOM 789 N N . ASP A 1 99 ? 0.792 -5.200 10.407 1.00 94.88 99 ASP A N 1
ATOM 790 C CA . ASP A 1 99 ? 2.089 -4.854 10.994 1.00 94.88 99 ASP A CA 1
ATOM 791 C C . ASP A 1 99 ? 2.423 -3.351 10.906 1.00 94.88 99 ASP A C 1
ATOM 793 O O . ASP A 1 99 ? 3.287 -2.856 11.644 1.00 94.88 99 ASP A O 1
ATOM 797 N N . ALA A 1 100 ? 1.767 -2.605 10.013 1.00 92.31 100 ALA A N 1
ATOM 798 C CA . ALA A 1 100 ? 2.016 -1.186 9.801 1.00 92.31 100 ALA A CA 1
ATOM 799 C C . ALA A 1 100 ? 1.557 -0.332 10.998 1.00 92.31 100 ALA A C 1
ATOM 801 O O . ALA A 1 100 ? 0.394 -0.322 11.390 1.00 92.31 100 ALA A O 1
ATOM 802 N N . LYS A 1 101 ? 2.489 0.451 11.559 1.00 91.19 101 LYS A N 1
ATOM 803 C CA . LYS A 1 101 ? 2.267 1.277 12.768 1.00 91.19 101 LYS A CA 1
ATOM 804 C C . LYS A 1 101 ? 2.083 2.772 12.497 1.00 91.19 101 LYS A C 1
ATOM 806 O O . LYS A 1 101 ? 2.085 3.568 13.435 1.00 91.19 101 LYS A O 1
ATOM 811 N N . TRP A 1 102 ? 1.998 3.169 11.231 1.00 90.31 102 TRP A N 1
ATOM 812 C CA . TRP A 1 102 ? 1.842 4.571 10.846 1.00 90.31 102 TRP A CA 1
ATOM 813 C C . TRP A 1 102 ? 0.432 5.077 11.152 1.00 90.31 102 TRP A C 1
ATOM 815 O O . TRP A 1 102 ? -0.526 4.312 11.091 1.00 90.31 102 TRP A O 1
ATOM 825 N N . ASP A 1 103 ? 0.288 6.371 11.441 1.00 90.81 103 ASP A N 1
ATOM 826 C CA . ASP A 1 103 ? -1.007 6.951 11.832 1.00 90.81 103 ASP A CA 1
ATOM 827 C C . ASP A 1 103 ? -2.078 6.800 10.741 1.00 90.81 103 ASP A C 1
ATOM 829 O O . ASP A 1 103 ? -3.245 6.550 11.035 1.00 90.81 103 ASP A O 1
ATOM 833 N N . SER A 1 104 ? -1.666 6.834 9.473 1.00 90.06 104 SER A N 1
ATOM 834 C CA . SER A 1 104 ? -2.538 6.574 8.326 1.00 90.06 104 SER A CA 1
ATOM 835 C C . SER A 1 104 ? -3.115 5.146 8.338 1.00 90.06 104 SER A C 1
ATOM 837 O O . SER A 1 104 ? -4.287 4.943 8.021 1.00 90.06 104 SER A O 1
ATOM 839 N N . TYR A 1 105 ? -2.327 4.164 8.786 1.00 93.06 105 TYR A N 1
ATOM 840 C CA . TYR A 1 105 ? -2.761 2.776 8.959 1.00 93.06 105 TYR A CA 1
ATOM 841 C C . TYR A 1 105 ? -3.596 2.581 10.229 1.00 93.06 105 TYR A C 1
ATOM 843 O O . TYR A 1 105 ? -4.544 1.805 10.195 1.00 93.06 105 TYR A O 1
ATOM 851 N N . LYS A 1 106 ? -3.348 3.340 11.306 1.00 94.38 106 LYS A N 1
ATOM 852 C CA . LYS A 1 106 ? -4.223 3.324 12.495 1.00 94.38 106 LYS A CA 1
ATOM 853 C C . LYS A 1 106 ? -5.650 3.749 12.152 1.00 94.38 106 LYS A C 1
ATOM 855 O O . LYS A 1 106 ? -6.599 3.105 12.586 1.00 94.38 106 LYS A O 1
ATOM 860 N N . ALA A 1 107 ? -5.805 4.792 11.333 1.00 93.56 107 ALA A N 1
ATOM 861 C CA . ALA A 1 107 ? -7.116 5.216 10.844 1.00 93.56 107 ALA A CA 1
ATOM 862 C C . ALA A 1 107 ? -7.792 4.128 9.996 1.00 93.56 107 ALA A C 1
ATOM 864 O O . ALA A 1 107 ? -8.994 3.902 10.131 1.00 93.56 107 ALA A O 1
ATOM 865 N N . LEU A 1 108 ? -7.031 3.419 9.155 1.00 94.56 108 LEU A N 1
ATOM 866 C CA . LEU A 1 108 ? -7.543 2.268 8.409 1.00 94.56 108 LEU A CA 1
ATOM 867 C C . LEU A 1 108 ? -7.987 1.137 9.351 1.00 94.56 108 LEU A C 1
ATOM 869 O O . LEU A 1 108 ? -9.094 0.626 9.199 1.00 94.56 108 LEU A O 1
ATOM 873 N N . HIS A 1 109 ? -7.169 0.780 10.347 1.00 95.62 109 HIS A N 1
ATOM 874 C CA . HIS A 1 109 ? -7.496 -0.261 11.327 1.00 95.62 109 HIS A CA 1
ATOM 875 C C . HIS A 1 109 ? -8.751 0.074 12.124 1.00 95.62 109 HIS A C 1
ATOM 877 O O . HIS A 1 109 ? -9.615 -0.784 12.282 1.00 95.62 109 HIS A O 1
ATOM 883 N N . ALA A 1 110 ? -8.877 1.321 12.576 1.00 95.62 110 ALA A N 1
ATOM 884 C CA . ALA A 1 110 ? -10.051 1.786 13.299 1.00 95.62 110 ALA A CA 1
ATOM 885 C C . ALA A 1 110 ? -11.316 1.692 12.443 1.00 95.62 110 ALA A C 1
ATOM 887 O O . ALA A 1 110 ? -12.331 1.189 12.912 1.00 95.62 110 ALA A O 1
ATOM 888 N N . LYS A 1 111 ? -11.252 2.072 11.160 1.00 94.88 111 LYS A N 1
ATOM 889 C CA . LYS A 1 111 ? -12.394 1.914 10.247 1.00 94.88 111 LYS A CA 1
ATOM 890 C C . LYS A 1 111 ? -12.813 0.449 10.090 1.00 94.88 111 LYS A C 1
ATOM 892 O O . LYS A 1 111 ? -14.002 0.165 10.198 1.00 94.88 111 LYS A O 1
ATOM 897 N N . ILE A 1 112 ? -11.862 -0.465 9.873 1.00 95.75 112 ILE A N 1
ATOM 898 C CA . ILE A 1 112 ? -12.153 -1.907 9.751 1.00 95.75 112 ILE A CA 1
ATOM 899 C C . ILE A 1 112 ? -12.744 -2.443 11.061 1.00 95.75 112 ILE A C 1
ATOM 901 O O . ILE A 1 112 ? -13.774 -3.111 11.053 1.00 95.75 112 ILE A O 1
ATOM 905 N N . GLY A 1 113 ? -12.122 -2.126 12.199 1.00 96.12 113 GLY A N 1
ATOM 906 C CA . GLY A 1 113 ? -12.540 -2.630 13.506 1.00 96.12 113 GLY A CA 1
ATOM 907 C C . GLY A 1 113 ? -13.901 -2.101 13.957 1.00 96.12 113 GLY A C 1
ATOM 908 O O . GLY A 1 113 ? -14.719 -2.867 14.465 1.00 96.12 113 GLY A O 1
ATOM 909 N N . LEU A 1 114 ? -14.181 -0.814 13.739 1.00 95.94 114 LEU A N 1
ATOM 910 C CA . LEU A 1 114 ? -15.495 -0.231 14.020 1.00 95.94 114 LEU A CA 1
ATOM 911 C C . LEU A 1 114 ? -16.569 -0.802 13.092 1.00 95.94 114 LEU A C 1
ATOM 913 O O . LEU A 1 114 ? -17.679 -1.073 13.549 1.00 95.94 114 LEU A O 1
ATOM 917 N N . HIS A 1 115 ? -16.237 -1.037 11.819 1.00 94.94 115 HIS A N 1
ATOM 918 C CA . HIS A 1 115 ? -17.157 -1.686 10.894 1.00 94.94 115 HIS A CA 1
ATOM 919 C C . HIS A 1 115 ? -17.514 -3.102 11.360 1.00 94.94 115 HIS A C 1
ATOM 921 O O . HIS A 1 115 ? -18.692 -3.443 11.414 1.00 94.94 115 HIS A O 1
ATOM 927 N N . GLU A 1 116 ? -16.524 -3.904 11.753 1.00 95.50 116 GLU A N 1
ATOM 928 C CA . GLU A 1 116 ? -16.749 -5.248 12.301 1.00 95.50 116 GLU A CA 1
ATOM 929 C C . GLU A 1 116 ? -17.615 -5.207 13.572 1.00 95.50 116 GLU A C 1
ATOM 931 O O . GLU A 1 116 ? -18.528 -6.012 13.743 1.00 95.50 116 GLU A O 1
ATOM 936 N N . ARG A 1 117 ? -17.384 -4.222 14.452 1.00 95.88 117 ARG A N 1
ATOM 937 C CA . ARG A 1 117 ? -18.126 -4.068 15.712 1.00 95.88 117 ARG A CA 1
ATOM 938 C C . ARG A 1 117 ? -19.581 -3.639 15.512 1.00 95.88 117 ARG A C 1
ATOM 940 O O . ARG A 1 117 ? -20.447 -4.083 16.264 1.00 95.88 117 ARG A O 1
ATOM 947 N N . TYR A 1 118 ? -19.848 -2.746 14.561 1.00 95.44 118 TYR 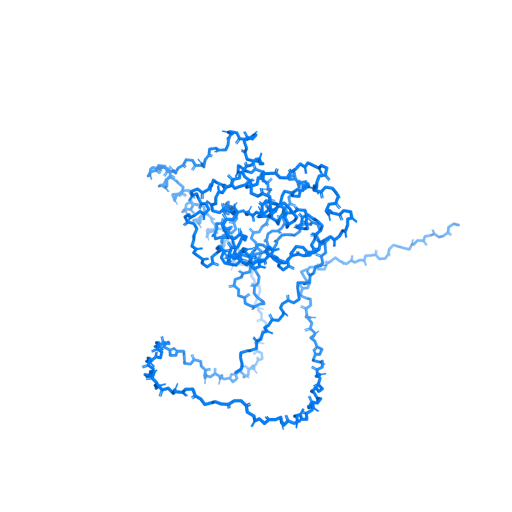A N 1
ATOM 948 C CA . TYR A 1 118 ? -21.178 -2.157 14.365 1.00 95.44 118 TYR A CA 1
ATOM 949 C C . TYR A 1 118 ? -21.972 -2.775 13.211 1.00 95.44 118 TYR A C 1
ATOM 951 O O . TYR A 1 118 ? -23.177 -2.541 13.119 1.00 95.44 118 TYR A O 1
ATOM 959 N N . GLY A 1 119 ? -21.325 -3.526 12.317 1.00 94.69 119 GLY A N 1
ATOM 960 C CA . GLY A 1 119 ? -21.937 -4.040 11.090 1.00 94.69 119 GLY A CA 1
ATOM 961 C C . GLY A 1 119 ? -22.359 -2.941 10.103 1.00 94.69 119 GLY A C 1
ATOM 962 O O . GLY A 1 119 ? -23.215 -3.181 9.253 1.00 94.69 119 GLY A O 1
ATOM 963 N N . ARG A 1 120 ? -21.808 -1.725 10.238 1.00 93.81 120 ARG A N 1
ATOM 964 C CA . ARG A 1 120 ? -22.065 -0.558 9.378 1.00 93.81 120 ARG A CA 1
ATOM 965 C C . ARG A 1 120 ? -20.828 0.328 9.266 1.00 93.81 120 ARG A C 1
ATOM 967 O O . ARG A 1 120 ? -19.901 0.213 10.060 1.00 93.81 120 ARG A O 1
ATOM 974 N N . GLU A 1 121 ? -20.845 1.269 8.326 1.00 91.12 121 GLU A N 1
ATOM 975 C CA . GLU A 1 121 ? -19.812 2.302 8.230 1.00 91.12 121 GLU A CA 1
ATOM 976 C C . GLU A 1 121 ? -19.838 3.210 9.475 1.00 91.12 121 GLU A C 1
ATOM 978 O O . GLU A 1 121 ? -20.901 3.687 9.896 1.00 91.12 121 GLU A O 1
ATOM 983 N N . ALA A 1 122 ? -18.668 3.395 10.091 1.00 93.81 122 ALA A N 1
ATOM 984 C CA . ALA A 1 122 ? -18.490 4.272 11.243 1.00 93.81 122 ALA A CA 1
ATOM 985 C C . ALA A 1 122 ? -18.617 5.742 10.825 1.00 93.81 122 ALA A C 1
ATOM 987 O O . ALA A 1 122 ? -18.172 6.116 9.736 1.00 93.81 122 ALA A O 1
ATOM 988 N N . SER A 1 123 ? -19.212 6.573 11.681 1.00 95.62 123 SER A N 1
ATOM 989 C CA . SER A 1 123 ? -19.221 8.022 11.456 1.00 95.62 123 SER A CA 1
ATOM 990 C C . SER A 1 123 ? -17.822 8.619 11.660 1.00 95.62 123 SER A C 1
ATOM 992 O O . SER A 1 123 ? -16.948 8.006 12.277 1.00 95.62 123 SER A O 1
ATOM 994 N N . GLU A 1 124 ? -17.598 9.829 11.143 1.00 94.81 124 GLU A N 1
ATOM 995 C CA . GLU A 1 124 ? -16.331 10.544 11.356 1.00 94.81 124 GLU A CA 1
ATOM 996 C C . GLU A 1 124 ? -16.078 10.821 12.844 1.00 94.81 124 GLU A C 1
ATOM 998 O O . GLU A 1 124 ? -14.948 10.665 13.298 1.00 94.81 124 GLU A O 1
ATOM 1003 N N . ASP A 1 125 ? -17.125 11.136 13.614 1.00 97.19 125 ASP A N 1
ATOM 1004 C CA . ASP A 1 125 ? -17.033 11.340 15.065 1.00 97.19 125 ASP A CA 1
ATOM 1005 C C . ASP A 1 125 ? -16.632 10.048 15.792 1.00 97.19 125 ASP A C 1
ATOM 1007 O O . ASP A 1 125 ? -15.688 10.057 16.574 1.00 97.19 125 ASP A O 1
ATOM 1011 N N . GLU A 1 126 ? -17.261 8.911 15.462 1.00 97.25 126 GLU A N 1
ATOM 1012 C CA . GLU A 1 126 ? -16.915 7.599 16.036 1.00 97.25 126 GLU A CA 1
ATOM 1013 C C . GLU A 1 126 ? -15.462 7.210 15.730 1.00 97.25 126 GLU A C 1
ATOM 1015 O O . GLU A 1 126 ? -14.766 6.639 16.573 1.00 97.25 126 GLU A O 1
ATOM 1020 N N . LEU A 1 127 ? -14.992 7.522 14.518 1.00 96.06 127 LEU A N 1
ATOM 1021 C CA . LEU A 1 127 ? -13.612 7.283 14.116 1.00 96.06 127 LEU A CA 1
ATOM 1022 C C . LEU A 1 127 ? -12.637 8.192 14.874 1.00 96.06 127 LEU A C 1
ATOM 1024 O O . LEU A 1 127 ? -11.598 7.720 15.333 1.00 96.06 127 LEU A O 1
ATOM 1028 N N . ASN A 1 128 ? -12.958 9.480 15.002 1.00 96.38 128 ASN A N 1
ATOM 1029 C CA . ASN A 1 128 ? -12.134 10.448 15.722 1.00 96.38 128 ASN A CA 1
ATOM 1030 C C . ASN A 1 128 ? -12.050 10.108 17.214 1.00 96.38 128 ASN A C 1
ATOM 1032 O O . ASN A 1 128 ? -10.956 10.148 17.774 1.00 96.38 128 ASN A O 1
ATOM 1036 N N . ASP A 1 129 ? -13.160 9.701 17.829 1.00 97.38 129 ASP A N 1
ATOM 1037 C CA . ASP A 1 129 ? -13.209 9.255 19.223 1.00 97.38 129 ASP A CA 1
ATOM 1038 C C . ASP A 1 129 ? -12.342 8.007 19.436 1.00 97.38 129 ASP A C 1
ATOM 1040 O O . ASP A 1 129 ? -11.529 7.963 20.362 1.00 97.38 129 ASP A O 1
ATOM 1044 N N . ALA A 1 130 ? -12.437 7.020 18.538 1.00 96.50 130 ALA A N 1
ATOM 1045 C CA . ALA A 1 130 ? -11.609 5.814 18.590 1.00 96.50 130 ALA A CA 1
ATOM 1046 C C . ALA A 1 130 ? -10.108 6.119 18.433 1.00 96.50 130 ALA A C 1
ATOM 1048 O O . ALA A 1 130 ? -9.266 5.544 19.133 1.00 96.50 130 ALA A O 1
ATOM 1049 N N . LEU A 1 131 ? -9.760 7.047 17.534 1.00 95.69 131 LEU A N 1
ATOM 1050 C CA . LEU A 1 131 ? -8.383 7.498 17.337 1.00 95.69 131 LEU A CA 1
ATOM 1051 C C . LEU A 1 131 ? -7.863 8.298 18.540 1.00 95.69 131 LEU A C 1
ATOM 1053 O O . LEU A 1 131 ? -6.718 8.097 18.946 1.00 95.69 131 LEU A O 1
ATOM 1057 N N . ALA A 1 132 ? -8.694 9.152 19.144 1.00 95.94 132 ALA A N 1
ATOM 1058 C CA . ALA A 1 132 ? -8.352 9.929 20.335 1.00 95.94 132 ALA A CA 1
ATOM 1059 C C . ALA A 1 132 ? -8.163 9.039 21.574 1.00 95.94 132 ALA A C 1
ATOM 1061 O O . ALA A 1 132 ? -7.254 9.271 22.373 1.00 95.94 132 ALA A O 1
ATOM 1062 N N . ALA A 1 133 ? -8.968 7.982 21.701 1.00 95.81 133 ALA A N 1
ATOM 1063 C CA . ALA A 1 133 ? -8.817 6.959 22.732 1.00 95.81 133 ALA A CA 1
ATOM 1064 C C . ALA A 1 133 ? -7.581 6.062 22.517 1.00 95.81 133 ALA A C 1
ATOM 1066 O O . ALA A 1 133 ? -7.208 5.309 23.420 1.00 95.81 133 ALA A O 1
ATOM 1067 N N . ASN A 1 134 ? -6.927 6.152 21.349 1.00 90.50 134 ASN A N 1
ATOM 1068 C CA . ASN A 1 134 ? -5.812 5.298 20.939 1.00 90.50 134 ASN A CA 1
ATOM 1069 C C . ASN A 1 134 ? -6.155 3.805 21.106 1.00 90.50 134 ASN A C 1
ATOM 1071 O O . ASN A 1 134 ? -5.324 3.004 21.550 1.00 90.50 134 ASN A O 1
ATOM 1075 N N . GLU A 1 135 ? -7.404 3.444 20.784 1.00 90.88 135 GLU A N 1
ATOM 1076 C CA . GLU A 1 135 ? -7.864 2.061 20.830 1.00 90.88 135 GLU A CA 1
ATOM 1077 C C . GLU A 1 135 ? -7.036 1.222 19.852 1.00 90.88 135 GLU A C 1
ATOM 1079 O O . GLU A 1 135 ? -6.955 1.497 18.653 1.00 90.88 135 GLU A O 1
ATOM 1084 N N . GLN A 1 136 ? -6.383 0.184 20.374 1.00 88.50 136 GLN A N 1
ATOM 1085 C CA . GLN A 1 136 ? -5.669 -0.774 19.541 1.00 88.50 136 GLN A CA 1
ATOM 1086 C C . GLN A 1 136 ? -6.669 -1.800 19.019 1.00 88.50 136 GLN A C 1
ATOM 1088 O O . GLN A 1 136 ? -7.072 -2.716 19.735 1.00 88.50 136 GLN A O 1
ATOM 1093 N N . PHE A 1 137 ? -7.060 -1.650 17.757 1.00 90.56 137 PHE A N 1
ATOM 1094 C CA . PHE A 1 137 ? -7.883 -2.636 17.070 1.00 90.56 137 PHE A CA 1
ATOM 1095 C C . PHE A 1 137 ? -7.032 -3.868 16.752 1.00 90.56 137 PHE A C 1
ATOM 1097 O O . PHE A 1 137 ? -6.219 -3.864 15.829 1.00 90.56 137 PHE A O 1
ATOM 1104 N N . LEU A 1 138 ? -7.203 -4.929 17.543 1.00 92.62 138 LEU A N 1
ATOM 1105 C CA . LEU A 1 138 ? -6.600 -6.233 17.273 1.00 92.62 138 LEU A CA 1
ATOM 1106 C C . LEU A 1 138 ? -7.363 -6.904 16.127 1.00 92.62 138 LEU A C 1
ATOM 1108 O O . LEU A 1 138 ? -8.319 -7.644 16.349 1.00 92.62 138 LEU A O 1
ATOM 1112 N N . LEU A 1 139 ? -6.958 -6.605 14.894 1.00 96.12 139 LEU A N 1
ATOM 1113 C CA . LEU A 1 139 ? -7.575 -7.169 13.700 1.00 96.12 139 LEU A CA 1
ATOM 1114 C C . LEU A 1 139 ? -6.997 -8.550 13.382 1.00 96.12 139 LEU A C 1
ATOM 1116 O O . LEU A 1 139 ? -5.783 -8.741 13.311 1.00 96.12 139 LEU A O 1
ATOM 1120 N N . SER A 1 140 ? -7.891 -9.511 13.155 1.00 97.31 140 SER A N 1
ATOM 1121 C CA . SER A 1 140 ? -7.545 -10.798 12.552 1.00 97.31 140 SER A CA 1
ATOM 1122 C C . SER A 1 140 ? -7.221 -10.606 11.060 1.00 97.31 140 SER A C 1
ATOM 1124 O O . SER A 1 140 ? -7.914 -9.826 10.397 1.00 97.31 140 SER A O 1
ATOM 1126 N N . PRO A 1 141 ? -6.243 -11.342 10.495 1.00 97.56 141 PRO A N 1
ATOM 1127 C CA . PRO A 1 141 ? -6.004 -11.383 9.051 1.00 97.56 141 PRO A CA 1
ATOM 1128 C C . PRO A 1 141 ? -7.266 -11.651 8.222 1.00 97.56 141 PRO A C 1
ATOM 1130 O O . PRO A 1 141 ? -7.466 -11.036 7.177 1.00 97.56 141 PRO A O 1
ATOM 1133 N N . GLU A 1 142 ? -8.152 -12.517 8.716 1.00 97.94 142 GLU A N 1
ATOM 1134 C CA . GLU A 1 142 ? -9.401 -12.876 8.037 1.00 97.94 142 GLU A CA 1
ATOM 1135 C C . GLU A 1 142 ? -10.362 -11.684 7.948 1.00 97.94 142 GLU A C 1
ATOM 1137 O O . GLU A 1 142 ? -10.974 -11.466 6.905 1.00 97.94 142 GLU A O 1
ATOM 1142 N N . VAL A 1 143 ? -10.439 -10.869 9.008 1.00 96.88 143 VAL A N 1
ATOM 1143 C CA . VAL A 1 143 ? -11.297 -9.671 9.060 1.00 96.88 143 VAL A CA 1
ATOM 1144 C C . VAL A 1 143 ? -10.794 -8.616 8.079 1.00 96.88 143 VAL A C 1
ATOM 1146 O O . VAL A 1 143 ? -11.580 -8.044 7.326 1.00 96.88 143 VAL A O 1
ATOM 1149 N N . VAL A 1 144 ? -9.477 -8.385 8.034 1.00 96.44 144 VAL A N 1
ATOM 1150 C CA . VAL A 1 144 ? -8.882 -7.448 7.070 1.00 96.44 144 VAL A CA 1
ATOM 1151 C C . VAL A 1 144 ? -9.145 -7.928 5.645 1.00 96.44 144 VAL A C 1
ATOM 1153 O O . VAL A 1 144 ? -9.644 -7.158 4.830 1.00 96.44 144 VAL A O 1
ATOM 1156 N N . LEU A 1 145 ? -8.873 -9.201 5.341 1.00 96.50 145 LEU A N 1
ATOM 1157 C CA . LEU A 1 145 ? -9.101 -9.757 4.007 1.00 96.50 145 LEU A CA 1
ATOM 1158 C C . LEU A 1 145 ? -10.570 -9.619 3.576 1.00 96.50 145 LEU A C 1
ATOM 1160 O O . LEU A 1 145 ? -10.843 -9.109 2.487 1.00 96.50 145 LEU A O 1
ATOM 1164 N N . ALA A 1 146 ? -11.507 -9.997 4.449 1.00 96.00 146 ALA A N 1
ATOM 1165 C CA . ALA A 1 146 ? -12.941 -9.895 4.193 1.00 96.00 146 ALA A CA 1
ATOM 1166 C C . ALA A 1 146 ? -13.398 -8.442 3.969 1.00 96.00 146 ALA A C 1
ATOM 1168 O O . ALA A 1 146 ? -14.249 -8.188 3.112 1.00 96.00 146 ALA A O 1
ATOM 1169 N N . ALA A 1 147 ? -12.814 -7.467 4.671 1.00 95.19 147 ALA A N 1
ATOM 1170 C CA . ALA A 1 147 ? -13.122 -6.049 4.473 1.00 95.19 147 ALA A CA 1
ATOM 1171 C C . ALA A 1 147 ? -12.730 -5.552 3.065 1.00 95.19 147 ALA A C 1
ATOM 1173 O O . ALA A 1 147 ? -13.470 -4.782 2.441 1.00 95.19 147 ALA A O 1
ATOM 1174 N N . PHE A 1 148 ? -11.600 -6.020 2.521 1.00 94.12 148 PHE A N 1
ATOM 1175 C CA . PHE A 1 148 ? -11.191 -5.694 1.148 1.00 94.12 148 PHE A CA 1
ATOM 1176 C C . PHE A 1 148 ? -12.013 -6.452 0.096 1.00 94.12 148 PHE A C 1
ATOM 1178 O O . PHE A 1 148 ? -12.435 -5.849 -0.892 1.00 94.12 148 PHE A O 1
ATOM 1185 N N . GLU A 1 149 ? -12.300 -7.738 0.315 1.00 94.25 149 GLU A N 1
ATOM 1186 C CA . GLU A 1 149 ? -13.091 -8.561 -0.615 1.00 94.25 149 GLU A CA 1
ATOM 1187 C C . GLU A 1 149 ? -14.577 -8.177 -0.658 1.00 94.25 149 GLU A C 1
ATOM 1189 O O . GLU A 1 149 ? -15.230 -8.351 -1.682 1.00 94.25 149 GLU A O 1
ATOM 1194 N N . SER A 1 150 ? -15.120 -7.608 0.416 1.00 92.56 150 SER A N 1
ATOM 1195 C CA . SER A 1 150 ? -16.482 -7.054 0.429 1.00 92.56 150 SER A CA 1
ATOM 1196 C C . SER A 1 150 ? -16.564 -5.645 -0.166 1.00 92.56 150 SER A C 1
ATOM 1198 O O . SER A 1 150 ? -17.655 -5.153 -0.456 1.00 92.56 150 SER A O 1
ATOM 1200 N N . GLY A 1 151 ? -15.424 -4.973 -0.363 1.00 88.00 151 GLY A N 1
ATOM 1201 C CA . GLY A 1 151 ? -15.384 -3.597 -0.848 1.00 88.00 151 GLY A CA 1
ATOM 1202 C C . GLY A 1 151 ? -15.903 -2.565 0.150 1.00 88.00 151 GLY A C 1
ATOM 1203 O O . GLY A 1 151 ? -16.289 -1.473 -0.267 1.00 88.00 151 GLY A O 1
ATOM 1204 N N . GLN A 1 152 ? -15.900 -2.862 1.450 1.00 80.50 152 GLN A N 1
ATOM 1205 C CA . GLN A 1 152 ? -16.339 -1.921 2.491 1.00 80.50 152 GLN A CA 1
ATOM 1206 C C . GLN A 1 152 ? -15.543 -0.601 2.460 1.00 80.50 152 GLN A C 1
ATOM 1208 O O . GLN A 1 152 ? -16.068 0.457 2.792 1.00 80.50 152 GLN A O 1
ATOM 1213 N N . HIS A 1 153 ? -14.313 -0.619 1.938 1.00 66.38 153 HIS A N 1
ATOM 1214 C CA . HIS A 1 153 ? -13.459 0.565 1.778 1.00 66.38 153 HIS A CA 1
ATOM 1215 C C . HIS A 1 153 ? -13.572 1.297 0.429 1.00 66.38 153 HIS A C 1
ATOM 1217 O O . HIS A 1 153 ? -12.774 2.187 0.128 1.00 66.38 153 HIS A O 1
ATOM 1223 N N . ARG A 1 154 ? -14.566 0.976 -0.408 1.00 60.91 154 ARG A N 1
ATOM 1224 C CA . ARG A 1 154 ? -14.647 1.480 -1.793 1.00 60.91 154 ARG A CA 1
ATOM 1225 C C . ARG A 1 154 ? -15.005 2.969 -1.918 1.00 60.91 154 ARG A C 1
ATOM 1227 O O . ARG A 1 154 ? -14.892 3.518 -3.015 1.00 60.91 154 ARG A O 1
ATOM 1234 N N . ARG A 1 155 ? -15.385 3.653 -0.829 1.00 53.00 155 ARG A N 1
ATOM 1235 C CA . ARG A 1 155 ? -15.800 5.071 -0.863 1.00 53.00 155 ARG A CA 1
ATOM 1236 C C . ARG A 1 155 ? -14.719 6.054 -1.328 1.00 53.00 155 ARG A C 1
ATOM 1238 O O . ARG A 1 155 ? -15.069 7.131 -1.780 1.00 53.00 155 ARG A O 1
ATOM 1245 N N . LEU A 1 156 ? -13.438 5.676 -1.345 1.00 44.56 156 LEU A N 1
ATOM 1246 C CA . LEU A 1 156 ? -12.363 6.533 -1.877 1.00 44.56 156 LEU A CA 1
ATOM 1247 C C . LEU A 1 156 ? -12.195 6.463 -3.412 1.00 44.56 156 LEU A C 1
ATOM 1249 O O . LEU A 1 156 ? -11.396 7.210 -3.977 1.00 44.56 156 LEU A O 1
ATOM 1253 N N . ALA A 1 157 ? -12.907 5.555 -4.093 1.00 41.12 157 ALA A N 1
ATOM 1254 C CA . ALA A 1 157 ? -12.707 5.251 -5.514 1.00 41.12 157 ALA A CA 1
ATOM 1255 C C . ALA A 1 157 ? -13.734 5.897 -6.460 1.00 41.12 157 ALA A C 1
ATOM 1257 O O . ALA A 1 157 ? -13.516 5.907 -7.672 1.00 41.12 157 ALA A O 1
ATOM 1258 N N . GLN A 1 158 ? -14.862 6.391 -5.937 1.00 47.00 158 GLN A N 1
ATOM 1259 C CA . GLN A 1 158 ? -15.972 6.878 -6.767 1.00 47.00 158 GLN A CA 1
ATOM 1260 C C . GLN A 1 158 ? -15.685 8.227 -7.454 1.00 47.00 158 GLN A C 1
ATOM 1262 O O . GLN A 1 158 ? -16.360 8.556 -8.426 1.00 47.00 158 GLN A O 1
ATOM 1267 N N . ASP A 1 159 ? -14.624 8.938 -7.062 1.00 43.66 159 ASP A N 1
ATOM 1268 C CA . ASP A 1 159 ? -14.339 10.291 -7.562 1.00 43.66 159 ASP A CA 1
ATOM 1269 C C . ASP A 1 159 ? -13.471 10.356 -8.837 1.00 43.66 159 ASP A C 1
ATOM 1271 O O . ASP A 1 159 ? -13.192 11.446 -9.333 1.00 43.66 159 ASP A O 1
ATOM 1275 N N . PHE A 1 160 ? -13.037 9.225 -9.418 1.00 44.88 160 PHE A N 1
ATOM 1276 C CA . PHE A 1 160 ? -12.115 9.237 -10.574 1.00 44.88 160 PHE A CA 1
ATOM 1277 C C . PHE A 1 160 ? -12.533 8.306 -11.733 1.00 44.88 160 PHE A C 1
ATOM 1279 O O . PHE A 1 160 ? -11.885 7.283 -11.975 1.00 44.88 160 PHE A O 1
ATOM 1286 N N . PRO A 1 161 ? -13.559 8.669 -12.532 1.00 50.38 161 PRO A N 1
ATOM 1287 C CA . PRO A 1 161 ? -14.018 7.884 -13.689 1.00 50.38 161 PRO A CA 1
ATOM 1288 C C . PRO A 1 161 ? -13.068 7.890 -14.911 1.00 50.38 161 PRO A C 1
ATOM 1290 O O . PRO A 1 161 ? -13.379 7.280 -15.930 1.00 50.38 161 PRO A O 1
ATOM 1293 N N . GLY A 1 162 ? -11.921 8.579 -14.855 1.00 47.06 162 GLY A N 1
ATOM 1294 C CA . GLY A 1 162 ? -11.115 8.905 -16.042 1.00 47.06 162 GLY A CA 1
ATOM 1295 C C . GLY A 1 162 ? -9.970 7.954 -16.413 1.00 47.06 162 GLY A C 1
ATOM 1296 O O . GLY A 1 162 ? -9.368 8.144 -17.470 1.00 47.06 162 GLY A O 1
ATOM 1297 N N . TRP A 1 163 ? -9.617 6.955 -15.593 1.00 53.34 163 TRP A N 1
ATOM 1298 C CA . TRP A 1 163 ? -8.499 6.071 -15.951 1.00 53.34 163 TRP A CA 1
ATOM 1299 C C . TRP A 1 163 ? -8.943 4.949 -16.892 1.00 53.34 163 TRP A C 1
ATOM 1301 O O . TRP A 1 163 ? -9.544 3.958 -16.473 1.00 53.34 163 TRP A O 1
ATOM 1311 N N . VAL A 1 164 ? -8.602 5.104 -18.171 1.00 48.34 164 VAL A N 1
ATOM 1312 C CA . VAL A 1 164 ? -8.721 4.056 -19.185 1.00 48.34 164 VAL A CA 1
ATOM 1313 C C . VAL A 1 164 ? -7.382 3.312 -19.242 1.00 48.34 164 VAL A C 1
ATOM 1315 O O . VAL A 1 164 ? -6.360 3.956 -19.502 1.00 48.34 164 VAL A O 1
ATOM 1318 N N . PRO A 1 165 ? -7.338 1.985 -19.008 1.00 50.69 165 PRO A N 1
ATOM 1319 C CA . PRO A 1 165 ? -6.107 1.221 -19.168 1.00 50.69 165 PRO A CA 1
ATOM 1320 C C . PRO A 1 165 ? -5.530 1.466 -20.568 1.00 50.69 165 PRO A C 1
ATOM 1322 O O . PRO A 1 165 ? -6.299 1.512 -21.535 1.00 50.69 165 PRO A O 1
ATOM 1325 N N . PRO A 1 166 ? -4.200 1.632 -20.708 1.00 52.03 166 PRO A N 1
ATOM 1326 C CA . PRO A 1 166 ? -3.597 1.909 -22.001 1.00 52.03 166 PRO A CA 1
ATOM 1327 C C . PRO A 1 166 ? -4.043 0.830 -22.997 1.00 52.03 166 PRO A C 1
ATOM 1329 O O . PRO A 1 166 ? -3.912 -0.364 -22.699 1.00 52.03 166 PRO A O 1
ATOM 1332 N N . PRO A 1 167 ? -4.609 1.221 -24.155 1.00 61.62 167 PRO A N 1
ATOM 1333 C CA . PRO A 1 167 ? -5.184 0.272 -25.090 1.00 61.62 167 PRO A CA 1
ATOM 1334 C C . PRO A 1 167 ? -4.126 -0.762 -25.457 1.00 61.62 167 PRO A C 1
ATOM 1336 O O . PRO A 1 167 ? -2.972 -0.423 -25.744 1.00 61.62 167 PRO A O 1
ATOM 1339 N N . LYS A 1 168 ? -4.509 -2.044 -25.423 1.00 62.53 168 LYS A N 1
ATOM 1340 C CA . LYS A 1 168 ? -3.632 -3.131 -25.860 1.00 62.53 168 LYS A CA 1
ATOM 1341 C C . LYS A 1 168 ? -3.159 -2.774 -27.268 1.00 62.53 168 LYS A C 1
ATOM 1343 O O . LYS A 1 168 ? -3.975 -2.718 -28.183 1.00 62.53 168 LYS A O 1
ATOM 1348 N N . LEU A 1 169 ? -1.857 -2.508 -27.428 1.00 65.62 169 LEU A N 1
ATOM 1349 C CA . LEU A 1 169 ? -1.281 -2.189 -28.736 1.00 65.62 169 LEU A CA 1
ATOM 1350 C C . LEU A 1 169 ? -1.736 -3.263 -29.726 1.00 65.62 169 LEU A C 1
ATOM 1352 O O . LEU A 1 169 ? -1.546 -4.458 -29.453 1.00 65.62 169 LEU A O 1
ATOM 1356 N N . SER A 1 170 ? -2.341 -2.826 -30.833 1.00 82.25 170 SER A N 1
ATOM 1357 C CA . SER A 1 170 ? -2.768 -3.704 -31.922 1.00 82.25 170 SER A CA 1
ATOM 1358 C C . SER A 1 170 ? -1.586 -4.544 -32.410 1.00 82.25 170 SER A C 1
ATOM 1360 O O . SER A 1 170 ? -0.423 -4.191 -32.187 1.00 82.25 170 SER A O 1
ATOM 1362 N N . ALA A 1 171 ? -1.851 -5.669 -33.078 1.00 83.19 171 ALA A N 1
ATOM 1363 C CA . ALA A 1 171 ? -0.787 -6.506 -33.635 1.00 83.19 171 ALA A CA 1
ATOM 1364 C C . ALA A 1 171 ? 0.181 -5.690 -34.522 1.00 83.19 171 ALA A C 1
ATOM 1366 O O . ALA A 1 171 ? 1.398 -5.868 -34.443 1.00 83.19 171 ALA A O 1
ATOM 1367 N N . GLU A 1 172 ? -0.344 -4.716 -35.268 1.00 82.81 172 GLU A N 1
ATOM 1368 C CA . GLU A 1 172 ? 0.437 -3.764 -36.064 1.00 82.81 172 GLU A CA 1
ATOM 1369 C C . GLU A 1 172 ? 1.257 -2.804 -35.195 1.00 82.81 172 GLU A C 1
ATOM 1371 O O . GLU A 1 172 ? 2.450 -2.628 -35.439 1.00 82.81 172 GLU A O 1
ATOM 1376 N N . GLY A 1 173 ? 0.677 -2.257 -34.120 1.00 82.25 173 GLY A N 1
ATOM 1377 C CA . GLY A 1 173 ? 1.400 -1.414 -33.162 1.00 82.25 173 GLY A CA 1
ATOM 1378 C C . GLY A 1 173 ? 2.530 -2.161 -32.445 1.00 82.25 173 GLY A C 1
ATOM 1379 O O . GLY A 1 173 ? 3.612 -1.610 -32.225 1.00 82.25 173 GLY A O 1
ATOM 1380 N N . ARG A 1 174 ? 2.330 -3.449 -32.135 1.00 83.81 174 ARG A N 1
ATOM 1381 C CA . ARG A 1 174 ? 3.379 -4.319 -31.578 1.00 83.81 174 ARG A CA 1
ATOM 1382 C C . ARG A 1 174 ? 4.502 -4.552 -32.588 1.00 83.81 174 ARG A C 1
ATOM 1384 O O . ARG A 1 174 ? 5.669 -4.480 -32.202 1.00 83.81 174 ARG A O 1
ATOM 1391 N N . LYS A 1 175 ? 4.174 -4.759 -33.869 1.00 85.50 175 LYS A N 1
ATOM 1392 C CA . LYS A 1 175 ? 5.159 -4.934 -34.948 1.00 85.50 175 LYS A CA 1
ATOM 1393 C C . LYS A 1 175 ? 5.963 -3.654 -35.199 1.00 85.50 175 LYS A C 1
ATOM 1395 O O . LYS A 1 175 ? 7.189 -3.709 -35.223 1.00 85.50 175 LYS A O 1
ATOM 1400 N N . ALA A 1 176 ? 5.306 -2.495 -35.250 1.00 85.88 176 ALA A N 1
ATOM 1401 C CA . ALA A 1 176 ? 5.969 -1.200 -35.409 1.00 85.88 176 ALA A CA 1
ATOM 1402 C C . ALA A 1 176 ? 6.906 -0.876 -34.231 1.00 85.88 176 ALA A C 1
ATOM 1404 O O . ALA A 1 176 ? 8.046 -0.449 -34.432 1.00 85.88 176 ALA A O 1
ATOM 1405 N N . LYS A 1 177 ? 6.477 -1.147 -32.988 1.00 81.00 177 LYS A N 1
ATOM 1406 C CA . LYS A 1 177 ? 7.320 -0.958 -31.794 1.00 81.00 177 LYS A CA 1
ATOM 1407 C C . LYS A 1 177 ? 8.515 -1.921 -31.780 1.00 81.00 177 LYS A C 1
ATOM 1409 O O . LYS A 1 177 ? 9.611 -1.524 -31.379 1.00 81.00 177 LYS A O 1
ATOM 1414 N N . ALA A 1 178 ? 8.337 -3.158 -32.250 1.00 85.25 178 ALA A N 1
ATOM 1415 C CA . ALA A 1 178 ? 9.426 -4.122 -32.406 1.00 85.25 178 ALA A CA 1
ATOM 1416 C C . ALA A 1 178 ? 10.439 -3.684 -33.483 1.00 85.25 178 ALA A C 1
ATOM 1418 O O . ALA A 1 178 ? 11.645 -3.706 -33.227 1.00 85.25 178 ALA A O 1
ATOM 1419 N N . GLU A 1 179 ? 9.975 -3.203 -34.641 1.00 87.00 179 GLU A N 1
ATOM 1420 C CA . GLU A 1 179 ? 10.837 -2.689 -35.714 1.00 87.00 179 GLU A CA 1
ATOM 1421 C C . GLU A 1 179 ? 11.599 -1.422 -35.305 1.00 87.00 179 GLU A C 1
ATOM 1423 O O . GLU A 1 179 ? 12.798 -1.304 -35.576 1.00 87.00 179 GLU A O 1
ATOM 1428 N N . ALA A 1 180 ? 10.953 -0.493 -34.591 1.00 84.88 180 ALA A N 1
ATOM 1429 C CA . ALA A 1 180 ? 11.612 0.696 -34.051 1.00 84.88 180 ALA A CA 1
ATOM 1430 C C . ALA A 1 180 ? 12.722 0.320 -33.052 1.00 84.88 180 ALA A C 1
ATOM 1432 O O . ALA A 1 180 ? 13.836 0.850 -33.120 1.00 84.88 180 ALA A O 1
ATOM 1433 N N . LYS A 1 181 ? 12.462 -0.662 -32.175 1.00 84.50 181 LYS A N 1
ATOM 1434 C CA . LYS A 1 181 ? 13.454 -1.172 -31.214 1.00 84.50 181 LYS A CA 1
ATOM 1435 C C . LYS A 1 181 ? 14.618 -1.887 -31.915 1.00 84.50 181 LYS A C 1
ATOM 1437 O O . LYS A 1 181 ? 15.766 -1.737 -31.490 1.00 84.50 181 LYS A O 1
ATOM 1442 N N . ALA A 1 182 ? 14.360 -2.610 -33.009 1.00 86.12 182 ALA A N 1
ATOM 1443 C CA . ALA A 1 182 ? 15.398 -3.240 -33.828 1.00 86.12 182 ALA A CA 1
ATOM 1444 C C . ALA A 1 182 ? 16.290 -2.201 -34.538 1.00 86.12 182 ALA A C 1
ATOM 1446 O O . ALA A 1 182 ? 17.519 -2.293 -34.469 1.00 86.12 182 ALA A O 1
ATOM 1447 N N . LYS A 1 183 ? 15.695 -1.159 -35.139 1.00 82.50 183 LYS A N 1
ATOM 1448 C CA . LYS A 1 183 ? 16.431 -0.060 -35.796 1.00 82.50 183 LYS A CA 1
ATOM 1449 C C . LYS A 1 183 ? 17.286 0.744 -34.806 1.00 82.50 183 LYS A C 1
ATOM 1451 O O . LYS A 1 183 ? 18.426 1.089 -35.126 1.00 82.50 183 LYS A O 1
ATOM 1456 N N . ALA A 1 184 ? 16.791 0.984 -33.589 1.00 78.94 184 ALA A N 1
ATOM 1457 C CA . ALA A 1 184 ? 17.559 1.647 -32.531 1.00 78.94 184 ALA A CA 1
ATOM 1458 C C . ALA A 1 184 ? 18.785 0.821 -32.091 1.00 78.94 184 ALA A C 1
ATOM 1460 O O . ALA A 1 184 ? 19.890 1.358 -31.987 1.00 78.94 184 ALA A O 1
ATOM 1461 N N . 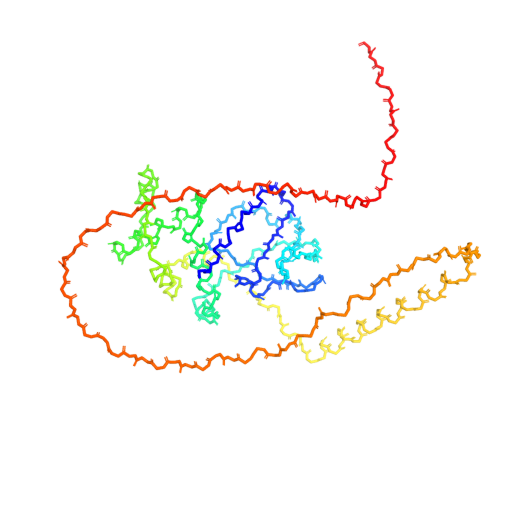LYS A 1 185 ? 18.633 -0.504 -31.922 1.00 75.62 185 LYS A N 1
ATOM 1462 C CA . LYS A 1 185 ? 19.760 -1.401 -31.599 1.00 75.62 185 LYS A CA 1
ATOM 1463 C C . LYS A 1 185 ? 20.808 -1.471 -32.720 1.00 75.62 185 LYS A C 1
ATOM 1465 O O . LYS A 1 185 ? 22.002 -1.535 -32.424 1.00 75.62 185 LYS A O 1
ATOM 1470 N N . ALA A 1 186 ? 20.397 -1.419 -33.990 1.00 76.62 186 ALA A N 1
ATOM 1471 C CA . ALA A 1 186 ? 21.323 -1.412 -35.126 1.00 76.62 186 ALA A CA 1
ATOM 1472 C C . ALA A 1 186 ? 22.191 -0.137 -35.170 1.00 76.62 186 ALA A C 1
ATOM 1474 O O . ALA A 1 186 ? 23.406 -0.230 -35.359 1.00 76.62 186 ALA A O 1
ATOM 1475 N N . LYS A 1 187 ? 21.605 1.042 -34.903 1.00 70.69 187 LYS A N 1
ATOM 1476 C CA . LYS A 1 187 ? 22.356 2.310 -34.806 1.00 70.69 187 LYS A CA 1
ATOM 1477 C C . LYS A 1 187 ? 23.312 2.361 -33.605 1.00 70.69 187 LYS A C 1
ATOM 1479 O O . LYS A 1 187 ? 24.369 2.979 -33.699 1.00 70.69 187 LYS A O 1
ATOM 1484 N N . ALA A 1 188 ? 22.990 1.692 -32.497 1.00 71.62 188 ALA A N 1
ATOM 1485 C CA . ALA A 1 188 ? 23.893 1.612 -31.347 1.00 71.62 188 ALA A CA 1
ATOM 1486 C C . ALA A 1 188 ? 25.148 0.759 -31.641 1.00 71.62 188 ALA A C 1
ATOM 1488 O O . ALA A 1 188 ? 26.257 1.139 -31.264 1.00 71.62 188 ALA A O 1
ATOM 1489 N N . LYS A 1 189 ? 25.008 -0.355 -32.381 1.00 64.50 189 LYS A N 1
ATOM 1490 C CA . LYS A 1 189 ? 26.148 -1.219 -32.752 1.00 64.50 189 LYS A CA 1
ATOM 1491 C C . LYS A 1 189 ? 27.121 -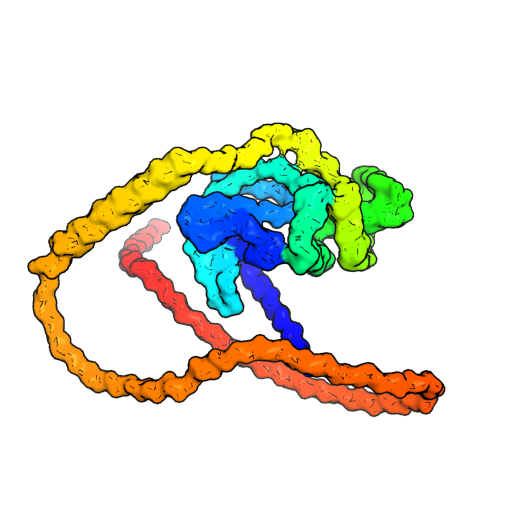0.567 -33.743 1.00 64.50 189 LYS A C 1
ATOM 1493 O O . LYS A 1 189 ? 28.320 -0.821 -33.649 1.00 64.50 189 LYS A O 1
ATOM 1498 N N . SER A 1 190 ? 26.657 0.283 -34.663 1.00 62.28 190 SER A N 1
ATOM 1499 C CA . SER A 1 190 ? 27.555 0.957 -35.616 1.00 62.28 190 SER A CA 1
ATOM 1500 C C . SER A 1 190 ? 28.402 2.058 -34.965 1.00 62.28 190 SER A C 1
ATOM 1502 O O . SER A 1 190 ? 29.550 2.253 -35.363 1.00 62.28 190 SER A O 1
ATOM 1504 N N . LYS A 1 191 ? 27.905 2.715 -33.907 1.00 58.72 191 LYS A N 1
ATOM 1505 C CA . LYS A 1 191 ? 28.659 3.754 -33.182 1.00 58.72 191 LYS A CA 1
ATOM 1506 C C . LYS A 1 191 ? 29.749 3.180 -32.260 1.00 58.72 191 LYS A C 1
ATOM 1508 O O . LYS A 1 191 ? 30.765 3.834 -32.047 1.00 58.72 191 LYS A O 1
ATOM 1513 N N . ALA A 1 192 ? 29.597 1.940 -31.787 1.00 57.78 192 ALA A N 1
ATOM 1514 C CA . ALA A 1 192 ? 30.615 1.256 -30.981 1.00 57.78 192 ALA A CA 1
ATOM 1515 C C . ALA A 1 192 ? 31.853 0.828 -31.798 1.00 57.78 192 ALA A C 1
ATOM 1517 O O . ALA A 1 192 ? 32.968 0.840 -31.282 1.00 57.78 192 ALA A O 1
ATOM 1518 N N . LYS A 1 193 ? 31.696 0.510 -33.093 1.00 56.56 193 LYS A N 1
ATOM 1519 C CA . LYS A 1 193 ? 32.812 0.044 -33.940 1.00 56.56 193 LYS A CA 1
ATOM 1520 C C . LYS A 1 193 ? 33.744 1.174 -34.415 1.00 56.56 193 LYS A C 1
ATOM 1522 O O . LYS A 1 193 ? 34.869 0.899 -34.816 1.00 56.56 193 LYS A O 1
ATOM 1527 N N . ALA A 1 194 ? 33.315 2.436 -34.323 1.00 57.56 194 ALA A N 1
ATOM 1528 C CA . ALA A 1 194 ? 34.117 3.599 -34.716 1.00 57.56 194 ALA A CA 1
ATOM 1529 C C . ALA A 1 194 ? 35.097 4.091 -33.628 1.00 57.56 194 ALA A C 1
ATOM 1531 O O . ALA A 1 194 ? 36.032 4.817 -33.946 1.00 57.56 194 ALA A O 1
ATOM 1532 N N . LYS A 1 195 ? 34.938 3.678 -32.361 1.00 56.16 195 LYS A N 1
ATOM 1533 C CA . LYS A 1 195 ? 35.816 4.098 -31.246 1.00 56.16 195 LYS A CA 1
ATOM 1534 C C . LYS A 1 195 ? 36.947 3.114 -30.903 1.00 56.16 195 LYS A C 1
ATOM 1536 O O . LYS A 1 195 ? 37.699 3.363 -29.970 1.00 56.16 195 LYS A O 1
ATOM 1541 N N . ALA A 1 196 ? 37.111 2.023 -31.6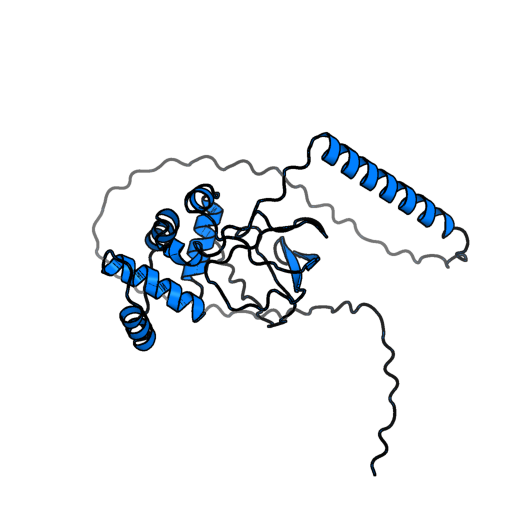56 1.00 55.06 196 ALA A N 1
ATOM 1542 C CA . ALA A 1 196 ? 38.096 0.975 -31.357 1.00 55.06 196 ALA A CA 1
ATOM 1543 C C . ALA A 1 196 ? 39.460 1.126 -32.072 1.00 55.06 196 ALA A C 1
ATOM 1545 O O . ALA A 1 196 ? 40.259 0.196 -32.025 1.00 55.06 196 ALA A O 1
ATOM 1546 N N . LYS A 1 197 ? 39.750 2.251 -32.749 1.00 58.09 197 LYS A N 1
ATOM 1547 C CA . LYS A 1 197 ? 40.975 2.405 -33.571 1.00 58.09 197 LYS A CA 1
ATOM 1548 C C . LYS A 1 197 ? 42.084 3.302 -33.003 1.00 58.09 197 LYS A C 1
ATOM 1550 O O . LYS A 1 197 ? 43.097 3.474 -33.666 1.00 58.09 197 LYS A O 1
ATOM 1555 N N . THR A 1 198 ? 41.953 3.809 -31.781 1.00 55.28 198 THR A N 1
ATOM 1556 C CA . THR A 1 198 ? 42.997 4.620 -31.128 1.00 55.28 198 THR A CA 1
ATOM 1557 C C . THR A 1 198 ? 43.073 4.282 -29.644 1.00 55.28 198 THR A C 1
ATOM 1559 O O . THR A 1 198 ? 42.590 5.020 -28.790 1.00 55.28 198 THR A O 1
ATOM 1562 N N . LYS A 1 199 ? 43.674 3.134 -29.319 1.00 56.72 199 LYS A N 1
ATOM 1563 C CA . LYS A 1 199 ? 44.171 2.869 -27.966 1.00 56.72 199 LYS A CA 1
ATOM 1564 C C . LYS A 1 199 ? 45.643 2.442 -28.070 1.00 56.72 199 LYS A C 1
ATOM 1566 O O . LYS A 1 199 ? 45.912 1.487 -28.799 1.00 56.72 199 LYS A O 1
ATOM 1571 N N . PRO A 1 200 ? 46.587 3.154 -27.430 1.00 68.38 200 PRO A N 1
ATOM 1572 C CA . PRO A 1 200 ? 47.989 2.746 -27.384 1.00 68.38 200 PRO A CA 1
ATOM 1573 C C . PRO A 1 200 ? 48.160 1.418 -26.619 1.00 68.38 200 PRO A C 1
ATOM 1575 O O . PRO A 1 200 ? 47.310 1.080 -25.786 1.00 68.38 200 PRO A O 1
ATOM 1578 N N . PRO A 1 201 ? 49.224 0.646 -26.911 1.00 61.16 201 PRO A N 1
ATOM 1579 C CA . PRO A 1 201 ? 49.467 -0.660 -26.305 1.00 61.16 201 PRO A CA 1
ATOM 1580 C C . PRO A 1 201 ? 49.709 -0.530 -24.795 1.00 61.16 201 PRO A C 1
ATOM 1582 O O . PRO A 1 201 ? 50.548 0.252 -24.354 1.00 61.16 201 PRO A O 1
ATOM 1585 N N . ALA A 1 202 ? 48.949 -1.294 -24.009 1.00 62.75 202 ALA A N 1
ATOM 1586 C CA . ALA A 1 202 ? 49.103 -1.372 -22.562 1.00 62.75 202 ALA A CA 1
ATOM 1587 C C . ALA A 1 202 ? 50.277 -2.302 -22.174 1.00 62.75 202 ALA A C 1
ATOM 1589 O O . ALA A 1 202 ? 50.532 -3.279 -22.884 1.00 62.75 202 ALA A O 1
ATOM 1590 N N . PRO A 1 203 ? 50.973 -2.018 -21.056 1.00 62.38 203 PRO A N 1
ATOM 1591 C CA . PRO A 1 203 ? 52.068 -2.836 -20.535 1.00 62.38 203 PRO A CA 1
ATOM 1592 C C . PRO A 1 203 ? 51.599 -4.214 -20.037 1.00 62.38 203 PRO A C 1
ATOM 1594 O O . PRO A 1 203 ? 50.442 -4.403 -19.662 1.00 62.38 203 PRO A O 1
ATOM 1597 N N . ALA A 1 204 ? 52.526 -5.174 -20.063 1.00 62.78 204 ALA A N 1
ATOM 1598 C CA . ALA A 1 204 ? 52.301 -6.597 -19.816 1.00 62.78 204 ALA A CA 1
ATOM 1599 C C . ALA A 1 204 ? 51.652 -6.899 -18.443 1.00 62.78 204 ALA A C 1
ATOM 1601 O O . ALA A 1 204 ? 52.052 -6.308 -17.438 1.00 62.78 204 ALA A O 1
ATOM 1602 N N . PRO A 1 205 ? 50.688 -7.840 -18.373 1.00 61.00 205 PRO A N 1
ATOM 1603 C CA . PRO A 1 205 ? 50.025 -8.200 -17.126 1.00 61.00 205 PRO A CA 1
ATOM 1604 C C . PRO A 1 205 ? 50.890 -9.122 -16.255 1.00 61.00 205 PRO A C 1
ATOM 1606 O O . PRO A 1 205 ? 51.423 -10.132 -16.718 1.00 61.00 205 PRO A O 1
ATOM 1609 N N . ALA A 1 206 ? 50.972 -8.789 -14.966 1.00 60.84 206 ALA A N 1
ATOM 1610 C CA . ALA A 1 206 ? 51.477 -9.678 -13.931 1.00 60.84 206 ALA A CA 1
ATOM 1611 C C . ALA A 1 206 ? 50.513 -10.860 -13.729 1.00 60.84 206 ALA A C 1
ATOM 1613 O O . ALA A 1 206 ? 49.295 -10.696 -13.657 1.00 60.84 206 ALA A O 1
ATOM 1614 N N . VAL A 1 207 ? 51.091 -12.057 -13.647 1.00 61.00 207 VAL A N 1
ATOM 1615 C CA . VAL A 1 207 ? 50.409 -13.338 -13.451 1.00 61.00 207 VAL A CA 1
ATOM 1616 C C . VAL A 1 207 ? 49.794 -13.383 -12.051 1.00 61.00 207 VAL A C 1
ATOM 1618 O O . VAL A 1 207 ? 50.500 -13.593 -11.068 1.00 61.00 207 VAL A O 1
ATOM 1621 N N . VAL A 1 208 ? 48.475 -13.214 -11.959 1.00 60.81 208 VAL A N 1
ATOM 1622 C CA . VAL A 1 208 ? 47.698 -13.540 -10.756 1.00 60.81 208 VAL A CA 1
ATOM 1623 C C . VAL A 1 208 ? 47.049 -14.901 -10.980 1.00 60.81 208 VAL A C 1
ATOM 1625 O O . VAL A 1 208 ? 46.214 -15.071 -11.867 1.00 60.81 208 VAL A O 1
ATOM 1628 N N . LYS A 1 209 ? 47.487 -15.889 -10.198 1.00 57.59 209 LYS A N 1
ATOM 1629 C CA . LYS A 1 209 ? 46.869 -17.213 -10.111 1.00 57.59 209 LYS A CA 1
ATOM 1630 C C . LYS A 1 209 ? 45.568 -17.067 -9.323 1.00 57.59 209 LYS A C 1
ATOM 1632 O O . LYS A 1 209 ? 45.626 -16.800 -8.129 1.00 57.59 209 LYS A O 1
ATOM 1637 N N . ASN A 1 210 ? 44.429 -17.239 -9.984 1.00 49.56 210 ASN A N 1
ATOM 1638 C CA . ASN A 1 210 ? 43.157 -17.440 -9.300 1.00 49.56 210 ASN A CA 1
ATOM 1639 C C . ASN A 1 210 ? 42.879 -18.940 -9.242 1.00 49.56 210 ASN A C 1
ATOM 1641 O O . ASN A 1 210 ? 42.798 -19.601 -10.278 1.00 49.56 210 ASN A O 1
ATOM 1645 N N . GLU A 1 211 ? 42.787 -19.450 -8.018 1.00 57.53 211 GLU A N 1
ATOM 1646 C CA . GLU A 1 211 ? 42.331 -20.799 -7.714 1.00 57.53 211 GLU A CA 1
ATOM 1647 C C . GLU A 1 211 ? 40.850 -20.939 -8.074 1.00 57.53 211 GLU A C 1
ATOM 1649 O O . GLU A 1 211 ? 40.018 -20.070 -7.802 1.00 57.53 211 GLU A O 1
ATOM 1654 N N . VAL A 1 212 ? 40.567 -22.042 -8.753 1.00 54.22 212 VAL A N 1
ATOM 1655 C CA . VAL A 1 212 ? 39.252 -22.490 -9.186 1.00 54.22 212 VAL A CA 1
ATOM 1656 C C . VAL A 1 212 ? 38.535 -23.061 -7.963 1.00 54.22 212 VAL A C 1
ATOM 1658 O O . VAL A 1 212 ? 38.956 -24.088 -7.443 1.00 54.22 212 VAL A O 1
ATOM 1661 N N . ASN A 1 213 ? 37.469 -22.403 -7.505 1.00 46.88 213 ASN A N 1
ATOM 1662 C CA . ASN A 1 213 ? 36.457 -23.038 -6.661 1.00 46.88 213 ASN A CA 1
ATOM 1663 C C . ASN A 1 213 ? 35.354 -23.565 -7.586 1.00 46.88 213 ASN A C 1
ATOM 1665 O O . ASN A 1 213 ? 34.475 -22.817 -8.014 1.00 46.88 213 ASN A O 1
ATOM 1669 N N . GLU A 1 214 ? 35.462 -24.843 -7.933 1.00 56.69 214 GLU A N 1
ATOM 1670 C CA . GLU A 1 214 ? 34.369 -25.671 -8.438 1.00 56.69 214 GLU A CA 1
ATOM 1671 C C . GLU A 1 214 ? 33.642 -26.229 -7.217 1.00 56.69 214 GLU A C 1
ATOM 1673 O O . GLU A 1 214 ? 34.207 -27.080 -6.553 1.00 56.69 214 GLU A O 1
ATOM 1678 N N . ASP A 1 215 ? 32.457 -25.706 -6.893 1.00 55.06 215 ASP A N 1
ATOM 1679 C CA . ASP A 1 215 ? 31.442 -26.365 -6.055 1.00 55.06 215 ASP A CA 1
ATOM 1680 C C . ASP A 1 215 ? 30.171 -25.496 -6.060 1.00 55.06 215 ASP A C 1
ATOM 1682 O O . ASP A 1 215 ? 29.921 -24.713 -5.148 1.00 55.06 215 ASP A O 1
ATOM 1686 N N . ASP A 1 216 ? 29.371 -25.590 -7.123 1.00 46.28 216 ASP A N 1
ATOM 1687 C CA . ASP A 1 216 ? 27.965 -25.156 -7.096 1.00 46.28 216 ASP A CA 1
ATOM 1688 C C . ASP A 1 216 ? 27.154 -26.015 -8.084 1.00 46.28 216 ASP A C 1
ATOM 1690 O O . ASP A 1 216 ? 26.651 -25.582 -9.124 1.00 46.28 216 ASP A O 1
ATOM 1694 N N . GLU A 1 217 ? 27.076 -27.304 -7.756 1.00 52.91 217 GLU A N 1
ATOM 1695 C CA . GLU A 1 217 ? 26.181 -28.273 -8.380 1.00 52.91 217 GLU A CA 1
ATOM 1696 C C . GLU A 1 217 ? 24.764 -28.081 -7.806 1.00 52.91 217 GLU A C 1
ATOM 1698 O O . GLU A 1 217 ? 24.403 -28.604 -6.751 1.00 52.91 217 GLU A O 1
ATOM 1703 N N . TYR A 1 218 ? 23.945 -27.273 -8.485 1.00 50.53 218 TYR A N 1
ATOM 1704 C CA . TYR A 1 218 ? 22.548 -27.056 -8.100 1.00 50.53 218 TYR A CA 1
ATOM 1705 C C . TYR A 1 218 ? 21.667 -28.205 -8.614 1.00 50.53 218 TYR A C 1
ATOM 1707 O O . TYR A 1 218 ? 21.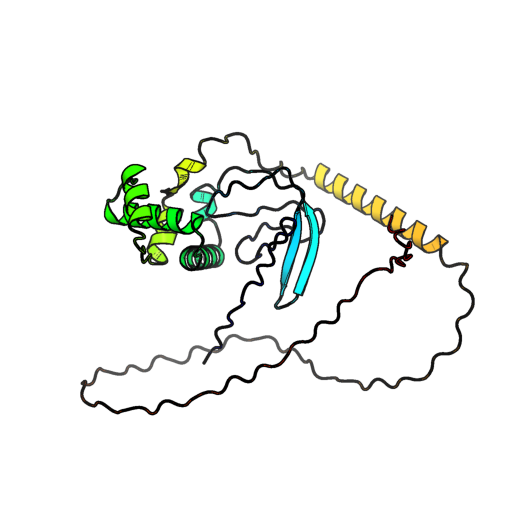259 -28.238 -9.778 1.00 50.53 218 TYR A O 1
ATOM 1715 N N . ALA A 1 219 ? 21.356 -29.152 -7.727 1.00 48.91 219 ALA A N 1
ATOM 1716 C CA . ALA A 1 219 ? 20.363 -30.196 -7.965 1.00 48.91 219 ALA A CA 1
ATOM 1717 C C . ALA A 1 219 ? 18.922 -29.623 -7.957 1.00 48.91 219 ALA A C 1
ATOM 1719 O O . ALA A 1 219 ? 18.609 -28.750 -7.140 1.00 48.91 219 ALA A O 1
ATOM 1720 N N . PRO A 1 220 ? 17.999 -30.117 -8.808 1.00 51.19 220 PRO A N 1
ATOM 1721 C CA . PRO A 1 220 ? 16.594 -29.716 -8.782 1.00 51.19 220 PRO A CA 1
ATOM 1722 C C . PRO A 1 220 ? 15.888 -30.225 -7.517 1.00 51.19 220 PRO A C 1
ATOM 1724 O O . PRO A 1 220 ? 15.886 -31.420 -7.223 1.00 51.19 220 PRO A O 1
ATOM 1727 N N . LEU A 1 221 ? 15.243 -29.316 -6.784 1.00 48.09 221 LEU A N 1
ATOM 1728 C CA . LEU A 1 221 ? 14.421 -29.631 -5.617 1.00 48.09 221 LEU A CA 1
ATOM 1729 C C . LEU A 1 221 ? 13.199 -30.471 -6.030 1.00 48.09 221 LEU A C 1
ATOM 1731 O O . LEU A 1 221 ? 12.220 -29.948 -6.562 1.00 48.09 221 LEU A O 1
ATOM 1735 N N . HIS A 1 222 ? 13.237 -31.773 -5.744 1.00 48.88 222 HIS A N 1
ATOM 1736 C CA . HIS A 1 222 ? 12.032 -32.594 -5.640 1.00 48.88 222 HIS A CA 1
ATOM 1737 C C . HIS A 1 222 ? 11.268 -32.239 -4.351 1.00 48.88 222 HIS A C 1
ATOM 1739 O O . HIS A 1 222 ? 11.894 -32.035 -3.307 1.00 48.88 222 HIS A O 1
ATOM 1745 N N . PRO A 1 223 ? 9.924 -32.201 -4.372 1.00 49.78 223 PRO A N 1
ATOM 1746 C CA . PRO A 1 223 ? 9.142 -32.024 -3.155 1.00 49.78 223 PRO A CA 1
ATOM 1747 C C . PRO A 1 223 ? 9.257 -33.268 -2.251 1.00 49.78 223 PRO A C 1
ATOM 1749 O O . PRO A 1 223 ? 9.235 -34.396 -2.753 1.00 49.78 223 PRO A O 1
ATOM 1752 N N . PRO A 1 224 ? 9.369 -33.102 -0.919 1.00 46.44 224 PRO A N 1
ATOM 1753 C CA . PRO A 1 224 ? 9.432 -34.227 0.002 1.00 46.44 224 PRO A CA 1
ATOM 1754 C C . PRO A 1 224 ? 8.093 -34.973 0.054 1.00 46.44 224 PRO A C 1
ATOM 1756 O O . PRO A 1 224 ? 7.024 -34.373 0.159 1.00 46.44 224 PRO A O 1
ATOM 1759 N N . ALA A 1 225 ? 8.172 -36.303 0.017 1.00 43.53 225 ALA A N 1
ATOM 1760 C CA . ALA A 1 225 ? 7.037 -37.199 0.182 1.00 43.53 225 ALA A CA 1
ATOM 1761 C C . ALA A 1 225 ? 6.352 -36.994 1.545 1.00 43.53 225 ALA A C 1
ATOM 1763 O O . ALA A 1 225 ? 7.001 -36.979 2.595 1.00 43.53 225 ALA A O 1
ATOM 1764 N N . HIS A 1 226 ? 5.023 -36.875 1.522 1.00 41.81 226 HIS A N 1
ATOM 1765 C CA . HIS A 1 226 ? 4.175 -36.825 2.709 1.00 41.81 226 HIS A CA 1
ATOM 1766 C C . HIS A 1 226 ? 4.380 -38.073 3.577 1.00 41.81 226 HIS A C 1
ATOM 1768 O O . HIS A 1 226 ? 4.097 -39.198 3.165 1.00 41.81 226 HIS A O 1
ATOM 1774 N N . ARG A 1 227 ? 4.861 -37.867 4.807 1.00 42.28 227 ARG A N 1
ATOM 1775 C CA . ARG A 1 227 ? 4.965 -38.911 5.829 1.00 42.28 227 ARG A CA 1
ATOM 1776 C C . ARG A 1 227 ? 3.639 -38.987 6.586 1.00 42.28 227 ARG A C 1
ATOM 1778 O O . ARG A 1 227 ? 3.167 -37.981 7.107 1.00 42.28 227 ARG A O 1
ATOM 1785 N N . GLY A 1 228 ? 3.054 -40.183 6.598 1.00 42.56 228 GLY A N 1
ATOM 1786 C CA . GLY A 1 228 ? 1.720 -40.473 7.113 1.00 42.56 228 GLY A CA 1
ATOM 1787 C C . GLY A 1 228 ? 1.463 -40.012 8.548 1.00 42.56 228 GLY A C 1
ATOM 1788 O O . GLY A 1 228 ? 2.315 -40.106 9.434 1.00 42.56 228 GLY A O 1
ATOM 1789 N N . THR A 1 229 ? 0.237 -39.548 8.753 1.00 43.12 229 THR A N 1
ATOM 1790 C CA . THR A 1 229 ? -0.370 -39.212 10.038 1.00 43.12 229 THR A CA 1
ATOM 1791 C C . THR A 1 229 ? -0.462 -40.454 10.924 1.00 43.12 229 THR A C 1
ATOM 1793 O O . THR A 1 229 ? -1.157 -41.417 10.596 1.00 43.12 229 THR A O 1
ATOM 1796 N N . ARG A 1 230 ? 0.234 -40.434 12.065 1.00 44.75 230 ARG A N 1
ATOM 1797 C CA . ARG A 1 230 ? 0.021 -41.376 13.169 1.00 44.75 230 ARG A CA 1
ATOM 1798 C C . ARG A 1 230 ? -1.022 -40.771 14.104 1.00 44.75 230 ARG A C 1
ATOM 1800 O O . ARG A 1 230 ? -0.798 -39.699 14.656 1.00 44.75 230 ARG A O 1
ATOM 1807 N N . ASN A 1 231 ? -2.139 -41.471 14.266 1.00 51.22 231 ASN A N 1
ATOM 1808 C CA . ASN A 1 231 ? -3.159 -41.182 15.268 1.00 51.22 231 ASN A CA 1
ATOM 1809 C C . ASN A 1 231 ? -2.549 -41.309 16.673 1.00 51.22 231 ASN A C 1
ATOM 1811 O O . ASN A 1 231 ? -2.001 -4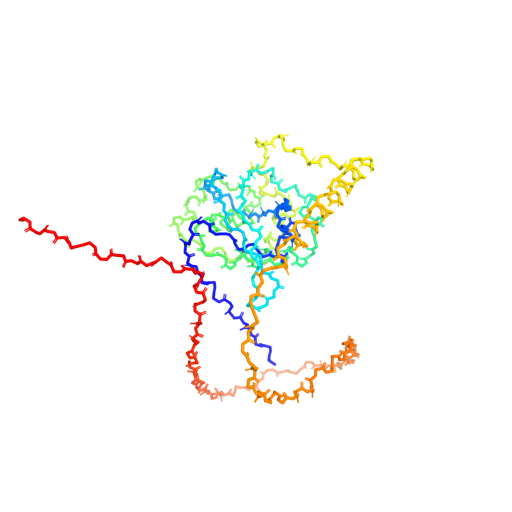2.361 17.003 1.00 51.22 231 ASN A O 1
ATOM 1815 N N . VAL A 1 232 ? -2.659 -40.262 17.494 1.00 52.66 232 VAL A N 1
ATOM 1816 C CA . VAL A 1 232 ? -2.371 -40.310 18.934 1.00 52.66 232 VAL A CA 1
ATOM 1817 C C . VAL A 1 232 ? -3.601 -39.785 19.670 1.00 52.66 232 VAL A C 1
ATOM 1819 O O . VAL A 1 232 ? -4.069 -38.681 19.407 1.00 52.66 232 VAL A O 1
ATOM 1822 N N . ALA A 1 233 ? -4.143 -40.644 20.530 1.00 55.81 233 ALA A N 1
ATOM 1823 C CA . ALA A 1 233 ? -5.285 -40.408 21.404 1.00 55.81 233 ALA A CA 1
ATOM 1824 C C . ALA A 1 233 ? -4.928 -39.447 22.567 1.00 55.81 233 ALA A C 1
ATOM 1826 O O . ALA A 1 233 ? -3.743 -39.252 22.847 1.00 55.81 233 ALA A O 1
ATOM 1827 N N . PRO A 1 234 ? -5.924 -38.850 23.250 1.00 57.44 234 PRO A N 1
ATOM 1828 C CA . PRO A 1 234 ? -5.697 -37.827 24.265 1.00 57.44 234 PRO A CA 1
ATOM 1829 C C . PRO A 1 234 ? -5.384 -38.450 25.633 1.00 57.44 234 PRO A C 1
ATOM 1831 O O . PRO A 1 234 ? -6.151 -39.278 26.113 1.00 57.44 234 PRO A O 1
ATOM 1834 N N . ASN A 1 235 ? -4.299 -38.007 26.274 1.00 49.47 235 ASN A N 1
ATOM 1835 C CA . ASN A 1 235 ? -4.032 -38.256 27.692 1.00 49.47 235 ASN A CA 1
ATOM 1836 C C . ASN A 1 235 ? -3.778 -36.930 28.429 1.00 49.47 235 ASN A C 1
ATOM 1838 O O . ASN A 1 235 ? -2.856 -36.193 28.092 1.00 49.47 235 ASN A O 1
ATOM 1842 N N . ASP A 1 236 ? -4.677 -36.679 29.380 1.00 53.22 236 ASP A N 1
ATOM 1843 C CA . ASP A 1 236 ? -4.520 -36.180 30.756 1.00 53.22 236 ASP A CA 1
ATOM 1844 C C . ASP A 1 236 ? -3.442 -35.116 31.102 1.00 53.22 236 ASP A C 1
ATOM 1846 O O . ASP A 1 236 ? -2.247 -35.356 30.905 1.00 53.22 236 ASP A O 1
ATOM 1850 N N . PRO A 1 237 ? -3.820 -33.959 31.697 1.00 58.28 237 PRO A N 1
ATOM 1851 C CA . PRO A 1 237 ? -2.890 -32.914 32.104 1.00 58.28 237 PRO A CA 1
ATOM 1852 C C . PRO A 1 237 ? -2.573 -32.956 33.609 1.00 58.28 237 PRO A C 1
ATOM 1854 O O . PRO A 1 237 ? -3.281 -32.375 34.429 1.00 58.28 237 PRO A O 1
ATOM 1857 N N . SER A 1 238 ? -1.422 -33.513 33.976 1.00 54.19 238 SER A N 1
ATOM 1858 C CA . SER A 1 238 ? -0.747 -33.125 35.218 1.00 54.19 238 SER A CA 1
ATOM 1859 C C . SER A 1 238 ? 0.748 -33.397 35.121 1.00 54.19 238 SER A C 1
ATOM 1861 O O . SER A 1 238 ? 1.161 -34.542 35.233 1.00 54.19 238 SER A O 1
ATOM 1863 N N . GLU A 1 239 ? 1.551 -32.354 34.906 1.00 44.31 239 GLU A N 1
ATOM 1864 C CA . GLU A 1 239 ? 2.809 -32.146 35.635 1.00 44.31 239 GLU A CA 1
ATOM 1865 C C . GLU A 1 239 ? 3.508 -30.865 35.170 1.00 44.31 239 GLU A C 1
ATOM 1867 O O . GLU A 1 239 ? 3.869 -30.677 34.008 1.00 44.31 239 GLU A O 1
ATOM 1872 N N . ALA A 1 240 ? 3.697 -29.963 36.128 1.00 52.53 240 ALA A N 1
ATOM 1873 C CA . ALA A 1 240 ? 4.520 -28.781 35.996 1.00 52.53 240 ALA A CA 1
ATOM 1874 C C . ALA A 1 240 ? 6.000 -29.182 36.036 1.00 52.53 240 ALA A C 1
ATOM 1876 O O . ALA A 1 240 ? 6.449 -29.813 36.990 1.00 52.53 240 ALA A O 1
ATOM 1877 N N . THR A 1 241 ? 6.787 -28.745 35.052 1.00 49.44 241 THR A N 1
ATOM 1878 C CA . THR A 1 241 ? 8.249 -28.735 35.172 1.00 49.44 241 THR A CA 1
ATOM 1879 C C . THR A 1 241 ? 8.835 -27.404 34.720 1.00 49.44 241 THR A C 1
ATOM 1881 O O . THR A 1 241 ? 8.597 -26.894 33.627 1.00 49.44 241 THR A O 1
ATOM 1884 N N . VAL A 1 242 ? 9.606 -26.834 35.642 1.00 50.47 242 VAL A N 1
ATOM 1885 C CA . VAL A 1 242 ? 10.355 -25.584 35.557 1.00 50.47 242 VAL A CA 1
ATOM 1886 C C . VAL A 1 242 ? 11.507 -25.746 34.560 1.00 50.47 242 VAL A C 1
ATOM 1888 O O . VAL A 1 242 ? 12.395 -26.572 34.753 1.00 50.47 242 VAL A O 1
ATOM 1891 N N . GLY A 1 243 ? 11.494 -24.944 33.491 1.00 42.28 243 GLY A N 1
ATOM 1892 C CA . GLY A 1 243 ? 12.491 -24.962 32.418 1.00 42.28 243 GLY A CA 1
ATOM 1893 C C . GLY A 1 243 ? 13.411 -23.737 32.426 1.00 42.28 243 GLY A C 1
ATOM 1894 O O . GLY A 1 243 ? 12.975 -22.598 32.282 1.00 42.28 243 GLY A O 1
ATOM 1895 N N . VAL A 1 244 ? 14.704 -24.011 32.575 1.00 44.62 244 VAL A N 1
ATOM 1896 C CA . VAL A 1 244 ? 15.862 -23.108 32.656 1.00 44.62 244 VAL A CA 1
ATOM 1897 C C . VAL A 1 244 ? 15.976 -22.135 31.467 1.00 44.62 244 VAL A C 1
ATOM 1899 O O . VAL A 1 244 ? 16.058 -22.547 30.310 1.00 44.62 244 VAL A O 1
ATOM 1902 N N . ARG A 1 245 ? 16.084 -20.827 31.753 1.00 41.41 245 ARG A N 1
ATOM 1903 C CA . ARG A 1 245 ? 16.387 -19.770 30.766 1.00 41.41 245 ARG A CA 1
ATOM 1904 C C . ARG A 1 245 ? 17.853 -19.849 30.322 1.00 41.41 245 ARG A C 1
ATOM 1906 O O . ARG A 1 245 ? 18.752 -19.523 31.094 1.00 41.41 245 ARG A O 1
ATOM 1913 N N . ARG A 1 246 ? 18.108 -20.218 29.062 1.00 45.41 246 ARG A N 1
ATOM 1914 C CA . ARG A 1 246 ? 19.427 -20.049 28.428 1.00 45.41 246 ARG A CA 1
ATOM 1915 C C . ARG A 1 246 ? 19.534 -18.651 27.819 1.00 45.41 246 ARG A C 1
ATOM 1917 O O . ARG A 1 246 ? 18.784 -18.293 26.919 1.00 45.41 246 ARG A O 1
ATOM 1924 N N . SER A 1 247 ? 20.479 -17.873 28.341 1.00 44.31 247 SER A N 1
ATOM 1925 C CA . SER A 1 247 ? 20.882 -16.563 27.827 1.00 44.31 247 SER A CA 1
ATOM 1926 C C . SER A 1 247 ? 21.702 -16.740 26.546 1.00 44.31 247 SER A C 1
ATOM 1928 O O . SER A 1 247 ? 22.835 -17.222 26.586 1.00 44.31 247 SER A O 1
ATOM 1930 N N . CYS A 1 248 ? 21.127 -16.379 25.398 1.00 41.66 248 CYS A N 1
ATOM 1931 C CA . CYS A 1 248 ? 21.849 -16.300 24.131 1.00 41.66 248 CYS A CA 1
ATOM 1932 C C . CYS A 1 248 ? 22.480 -14.909 23.992 1.00 41.66 248 CYS A C 1
ATOM 1934 O O . CYS A 1 248 ? 21.783 -13.919 23.784 1.00 41.66 248 CYS A O 1
ATOM 1936 N N . ARG A 1 249 ? 23.814 -14.839 24.088 1.00 43.22 249 ARG A N 1
ATOM 1937 C CA . ARG A 1 249 ? 24.593 -13.653 23.708 1.00 43.22 249 ARG A CA 1
ATOM 1938 C C . ARG A 1 249 ? 24.525 -13.467 22.191 1.00 43.22 249 ARG A C 1
ATOM 1940 O O . ARG A 1 249 ? 24.984 -14.322 21.439 1.00 43.22 249 ARG A O 1
ATOM 1947 N N . THR A 1 250 ? 23.986 -12.340 21.748 1.00 45.31 250 THR A N 1
ATOM 1948 C CA . THR A 1 250 ? 24.007 -11.899 20.351 1.00 45.31 250 THR A CA 1
ATOM 1949 C C . THR A 1 250 ? 25.373 -11.303 20.014 1.00 45.31 250 THR A C 1
ATOM 1951 O O . THR A 1 250 ? 25.771 -10.274 20.557 1.00 45.31 250 THR A O 1
ATOM 1954 N N . VAL A 1 251 ? 26.099 -11.947 19.101 1.00 45.25 251 VAL A N 1
ATOM 1955 C CA . VAL A 1 251 ? 27.334 -11.413 18.514 1.00 45.25 251 VAL A CA 1
ATOM 1956 C C . VAL A 1 251 ? 26.947 -10.411 17.425 1.00 45.25 251 VAL A C 1
ATOM 1958 O O . VAL A 1 251 ? 26.344 -10.780 16.420 1.00 45.25 251 VAL A O 1
ATOM 1961 N N . LYS A 1 252 ? 27.269 -9.128 17.627 1.00 39.00 252 LYS A N 1
ATOM 1962 C CA . LYS A 1 252 ? 27.127 -8.087 16.599 1.00 39.00 252 LYS A CA 1
ATOM 1963 C C . LYS A 1 252 ? 28.300 -8.190 15.624 1.00 39.00 252 LYS A C 1
ATOM 1965 O O . LYS A 1 252 ? 29.390 -7.710 15.916 1.00 39.00 252 LYS A O 1
ATOM 1970 N N . THR A 1 253 ? 28.086 -8.790 14.459 1.00 37.97 253 THR A N 1
ATOM 1971 C CA . THR A 1 253 ? 29.014 -8.649 13.329 1.00 37.97 253 THR A CA 1
ATOM 1972 C C . THR A 1 253 ? 28.830 -7.273 12.695 1.00 37.97 253 THR A C 1
ATOM 1974 O O . THR A 1 253 ? 27.764 -6.967 12.158 1.00 37.97 253 THR A O 1
ATOM 1977 N N . LEU A 1 254 ? 29.870 -6.443 12.772 1.00 29.89 254 LEU A N 1
ATOM 1978 C CA . LEU A 1 254 ? 29.949 -5.137 12.125 1.00 29.89 254 LEU A CA 1
ATOM 1979 C C . LEU A 1 254 ? 30.020 -5.337 10.599 1.00 29.89 254 LEU A C 1
ATOM 1981 O O . LEU A 1 254 ? 30.994 -5.893 10.095 1.00 29.89 254 LEU A O 1
ATOM 1985 N N . ARG A 1 255 ? 28.993 -4.908 9.856 1.00 35.19 255 ARG A N 1
ATOM 1986 C CA . ARG A 1 255 ? 29.044 -4.864 8.387 1.00 35.19 255 ARG A CA 1
ATOM 1987 C C . ARG A 1 255 ? 29.760 -3.585 7.956 1.00 35.19 255 ARG A C 1
ATOM 1989 O O . ARG A 1 255 ? 29.306 -2.498 8.296 1.00 35.19 255 ARG A O 1
ATOM 1996 N N . ARG A 1 256 ? 30.860 -3.718 7.212 1.00 29.66 256 ARG A N 1
ATOM 1997 C CA . ARG A 1 256 ? 31.453 -2.625 6.427 1.00 29.66 256 ARG A CA 1
ATOM 1998 C C . ARG A 1 256 ? 30.814 -2.650 5.040 1.00 29.66 256 ARG A C 1
ATOM 2000 O O . ARG A 1 256 ? 30.812 -3.704 4.410 1.00 29.66 256 ARG A O 1
ATOM 2007 N N . TYR A 1 257 ? 30.288 -1.520 4.581 1.00 36.69 257 TYR A N 1
ATOM 2008 C CA . TYR A 1 257 ? 29.952 -1.319 3.173 1.00 36.69 257 TYR A CA 1
ATOM 2009 C C . TYR A 1 257 ? 31.072 -0.501 2.530 1.00 36.69 257 TYR A C 1
ATOM 2011 O O . TYR A 1 257 ? 31.604 0.416 3.151 1.00 36.69 257 TYR A O 1
ATOM 2019 N N . ILE A 1 258 ? 31.455 -0.891 1.316 1.00 30.72 258 ILE A N 1
ATOM 2020 C CA . ILE A 1 258 ? 32.331 -0.114 0.445 1.00 30.72 258 ILE A CA 1
ATOM 2021 C C . ILE A 1 258 ? 31.392 0.732 -0.407 1.00 30.72 258 ILE A C 1
ATOM 2023 O O . ILE A 1 258 ? 30.645 0.195 -1.225 1.00 30.72 258 ILE A O 1
ATOM 2027 N N . GLU A 1 259 ? 31.391 2.037 -0.167 1.00 31.41 259 GLU A N 1
ATOM 2028 C CA . GLU A 1 259 ? 30.791 3.004 -1.076 1.00 31.41 259 GLU A CA 1
ATOM 2029 C C . GLU A 1 259 ? 31.658 3.030 -2.335 1.00 31.41 259 GLU A C 1
ATOM 2031 O O . GLU A 1 259 ? 32.802 3.481 -2.314 1.00 31.41 259 GLU A O 1
ATOM 2036 N N . ILE A 1 260 ? 31.143 2.478 -3.431 1.00 34.09 260 ILE A N 1
ATOM 2037 C CA . ILE A 1 260 ? 31.706 2.743 -4.751 1.00 34.09 260 ILE A CA 1
ATOM 2038 C C . ILE A 1 260 ? 31.081 4.067 -5.179 1.00 34.09 260 ILE A C 1
ATOM 2040 O O . ILE A 1 260 ? 29.988 4.091 -5.741 1.00 34.09 260 ILE A O 1
ATOM 2044 N N . GLY A 1 261 ? 31.740 5.162 -4.801 1.00 30.84 261 GLY A N 1
ATOM 2045 C CA . GLY A 1 261 ? 31.455 6.481 -5.345 1.00 30.84 261 GLY A CA 1
ATOM 2046 C C . GLY A 1 261 ? 31.822 6.491 -6.823 1.00 30.84 261 GLY A C 1
ATOM 2047 O O . GLY A 1 261 ? 32.983 6.284 -7.179 1.00 30.84 261 GLY A O 1
ATOM 2048 N N . GLU A 1 262 ? 30.815 6.681 -7.669 1.00 40.53 262 GLU A N 1
ATOM 2049 C CA . GLU A 1 262 ? 31.011 7.190 -9.020 1.00 40.53 262 GLU A CA 1
ATOM 2050 C C . GLU A 1 262 ? 31.550 8.626 -8.895 1.00 40.53 262 GLU A C 1
ATOM 2052 O O . GLU A 1 262 ? 30.907 9.492 -8.312 1.00 40.53 262 GLU A O 1
ATOM 2057 N N . ASP A 1 263 ? 32.748 8.813 -9.446 1.00 42.75 263 ASP A N 1
ATOM 2058 C CA . ASP A 1 263 ? 33.213 10.022 -10.124 1.00 42.75 263 ASP A CA 1
ATOM 2059 C C . ASP A 1 263 ? 33.587 11.228 -9.241 1.00 42.75 263 ASP A C 1
ATOM 2061 O O . ASP A 1 263 ? 32.771 11.877 -8.596 1.00 42.75 263 ASP A O 1
ATOM 2065 N N . GLY A 1 264 ? 34.888 11.537 -9.246 1.00 45.00 264 GLY A N 1
ATOM 2066 C CA . GLY A 1 264 ? 35.492 12.614 -8.474 1.00 45.00 264 GLY A CA 1
ATOM 2067 C C . GLY A 1 264 ? 35.088 14.007 -8.946 1.00 45.00 264 GLY A C 1
ATOM 2068 O O . GLY A 1 264 ? 35.506 14.458 -10.012 1.00 45.00 264 GLY A O 1
ATOM 2069 N N . GLU A 1 265 ? 34.374 14.722 -8.084 1.00 42.72 265 GLU A N 1
ATOM 2070 C CA . GLU A 1 265 ? 34.458 16.175 -8.023 1.00 42.72 265 GLU A CA 1
ATOM 2071 C C . GLU A 1 265 ? 35.618 16.552 -7.095 1.00 42.72 265 GLU A C 1
ATOM 2073 O O . GLU A 1 265 ? 35.588 16.358 -5.880 1.00 42.72 265 GLU A O 1
ATOM 2078 N N . GLU A 1 266 ? 36.690 17.042 -7.711 1.00 48.09 266 GLU A N 1
ATOM 2079 C CA . GLU A 1 266 ? 37.815 17.691 -7.049 1.00 48.09 266 GLU A CA 1
ATOM 2080 C C . GLU A 1 266 ? 37.309 18.989 -6.399 1.00 48.09 266 GLU A C 1
ATOM 2082 O O . GLU A 1 266 ? 37.097 19.998 -7.072 1.00 48.09 266 GLU A O 1
ATOM 2087 N N . TYR A 1 267 ? 37.070 18.950 -5.086 1.00 42.19 267 TYR A N 1
ATOM 2088 C CA . TYR A 1 267 ? 36.775 20.139 -4.290 1.00 42.19 267 TYR A CA 1
ATOM 2089 C C . TYR A 1 267 ? 38.006 21.055 -4.310 1.00 42.19 267 TYR A C 1
ATOM 2091 O O . TYR A 1 267 ? 39.046 20.732 -3.736 1.00 42.19 267 TYR A O 1
ATOM 2099 N N . ARG A 1 268 ? 37.899 22.197 -4.994 1.00 47.00 268 ARG A N 1
ATOM 2100 C CA . ARG A 1 268 ? 38.824 23.314 -4.796 1.00 47.00 268 ARG A CA 1
ATOM 2101 C C . ARG A 1 268 ? 38.401 24.056 -3.537 1.00 47.00 268 ARG A C 1
ATOM 2103 O O . ARG A 1 268 ? 37.314 24.626 -3.501 1.00 47.00 268 ARG A O 1
ATOM 2110 N N . ASP A 1 269 ? 39.272 24.054 -2.537 1.00 52.78 269 ASP A N 1
ATOM 2111 C CA . ASP A 1 269 ? 39.163 24.934 -1.379 1.00 52.78 269 ASP A CA 1
ATOM 2112 C C . ASP A 1 269 ? 39.325 26.389 -1.844 1.00 52.78 269 ASP A C 1
ATOM 2114 O O . ASP A 1 269 ? 40.431 26.832 -2.162 1.00 52.78 269 ASP A O 1
ATOM 2118 N N . GLU A 1 270 ? 38.225 27.139 -1.909 1.00 65.50 270 GLU A N 1
ATOM 2119 C CA . GLU A 1 270 ? 38.299 28.599 -1.942 1.00 65.50 270 GLU A CA 1
ATOM 2120 C C . GLU A 1 270 ? 38.439 29.112 -0.498 1.00 65.50 270 GLU A C 1
ATOM 2122 O O . GLU A 1 270 ? 37.610 28.777 0.355 1.00 65.50 270 GLU A O 1
ATOM 2127 N N . PRO A 1 271 ? 39.488 29.893 -0.178 1.00 61.38 271 PRO A N 1
ATOM 2128 C CA . PRO A 1 271 ? 39.641 30.466 1.150 1.00 61.38 271 PRO A CA 1
ATOM 2129 C C . PRO A 1 271 ? 38.547 31.511 1.390 1.00 61.38 271 PRO A C 1
ATOM 2131 O O . PRO A 1 271 ? 38.455 32.504 0.672 1.00 61.38 271 PRO A O 1
ATOM 2134 N N . MET A 1 272 ? 37.731 31.297 2.426 1.00 56.97 272 MET A N 1
ATOM 2135 C CA . MET A 1 272 ? 36.866 32.343 2.972 1.00 56.97 272 MET A CA 1
ATOM 2136 C C . MET A 1 272 ? 37.744 33.444 3.567 1.00 56.97 272 MET A C 1
ATOM 2138 O O . MET A 1 272 ? 38.411 33.236 4.583 1.00 56.97 272 MET A O 1
ATOM 2142 N N . GLU A 1 273 ? 37.723 34.616 2.942 1.00 66.12 273 GLU A N 1
ATOM 2143 C CA . GLU A 1 273 ? 38.158 35.849 3.583 1.00 66.12 273 GLU A CA 1
ATOM 2144 C C . GLU A 1 273 ? 37.161 36.187 4.699 1.00 66.12 273 GLU A C 1
ATOM 2146 O O . GLU A 1 273 ? 35.948 36.232 4.490 1.00 66.12 273 GLU A O 1
ATOM 2151 N N . VAL A 1 274 ? 37.688 36.349 5.910 1.00 65.31 274 VAL A N 1
ATOM 2152 C CA . VAL A 1 274 ? 36.943 36.819 7.076 1.00 65.31 274 VAL A CA 1
ATOM 2153 C C . VAL A 1 274 ? 37.166 38.327 7.144 1.00 65.31 274 VAL A C 1
ATOM 2155 O O . VAL A 1 274 ? 38.296 38.753 7.386 1.00 65.31 274 VAL A O 1
ATOM 2158 N N . GLU A 1 275 ? 36.113 39.106 6.898 1.00 63.47 275 GLU A N 1
ATOM 2159 C CA . GLU A 1 275 ? 36.048 40.531 7.266 1.00 63.47 275 GLU A CA 1
ATOM 2160 C C . GLU A 1 275 ? 35.675 40.708 8.744 1.00 63.47 275 GLU A C 1
ATOM 2162 O O . GLU A 1 275 ? 34.807 39.949 9.243 1.00 63.47 275 GLU A O 1
#

Secondary structure (DSSP, 8-state):
--------------TTEE---TTT-TTS-SSTT-------SS-----TTSEEEEEEEEETTEEEEEEEEE----PPPPHHHHHTS-HHHHHHHHHHHHH--SHHHHHHHHHHHHHHHHSSPPPHHHHHHHHHTT------HHHHHHHHHTTTTGGGSTT-TT-PPPP---HHHHHHHHHHHHHHHHHHHHHHHTSSS--PPPPPPP---------------PPPPPPPPPP-----------------------PPP-----S------------

pLDDT: mean 73.26, std 22.77, range [23.55, 97.94]

Organism: NCBI:txid2447956

InterPro domains:
  IPR046520 Domain of unknown function DUF6697 [PF20411] (14-154)